Protein AF-G8ZYL0-F1 (afdb_monomer_lite)

pLDDT: mean 81.16, std 12.27, range [45.84, 94.75]

Secondary structure (DSSP, 8-state):
-EEEEEEEE--TTS-TTSPPEEEEEEE-HHHHHHTTS-S-HHHHHHHHHHHHHHHHHHHHTT-TTPEEEEEES--SS-HHHHHHHHHHHHHHHT--S-EEEEE--SS-HHHHHHH-HHHHHHHHHHHHHHHHHHHHTTTS-HHHHHHHHHHHHHHHTT--HHHHHHHHHH-SSHHHHHHHHHHTT-

Sequence (186 aa):
MQVVRETLLRNPKLVKNIRSIIILDVSSDEFLQHLQDAADVNEQLMSALKELLMTLKVKYAGSKDAVLNLNISQLKYPLYHWEEALYLATEEVDFPQEIYITMQGETNRNKYSEDNRMLLKFIKTLEIGKRQAMESILEEDYELLLKKTIMTIIHQYDITEDQLELLLAETHNLAQFLGHCEEHST

Organism: Torulaspora delbrueckii (NCBI:txid4950)

InterPro domains:
  IPR043637 Spo16 protein, N-terminal domain [PF19225] (20-129)
  IPR048323 Spo16 protein, C-terminal [PF21698] (139-181)

Foldseek 3Di:
DDFPDKDWQDAPLADPPQQIEIETEDECPVVVVVLVPDPCNLVSLLVVLLVVLLVVCVVCVVRLRYEYEHAYADDPDPQVSNQVSNVVSCVVNVRRHHYGYDYDDPDDPSCCCHPVPVNSVVSVVVVVVVVVVVVVVVVPPPVVVLVVVLVVLCVVLVPDPVRSVVLVVPDDDPVSSNVVSVVVSD

Structure (mmCIF, N/CA/C/O backbone):
data_AF-G8ZYL0-F1
#
_entry.id   AF-G8ZYL0-F1
#
loop_
_atom_site.group_PDB
_atom_site.id
_atom_site.type_symbol
_atom_site.label_atom_id
_atom_site.label_alt_id
_atom_site.label_comp_id
_atom_site.label_asym_id
_atom_site.label_entity_id
_atom_site.label_seq_id
_atom_site.pdbx_PDB_ins_code
_atom_site.Cartn_x
_atom_site.Cartn_y
_atom_site.Cartn_z
_atom_site.occupancy
_atom_site.B_iso_or_equiv
_atom_site.auth_seq_id
_atom_site.auth_comp_id
_atom_site.auth_asym_id
_atom_site.auth_atom_id
_atom_site.pdbx_PDB_model_num
ATOM 1 N N . MET A 1 1 ? -6.991 6.435 18.033 1.00 76.12 1 MET A N 1
ATOM 2 C CA . MET A 1 1 ? -6.845 5.096 17.405 1.00 76.12 1 MET A CA 1
ATOM 3 C C . MET A 1 1 ? -5.583 4.452 17.944 1.00 76.12 1 MET A C 1
ATOM 5 O O . MET A 1 1 ? -4.610 5.169 18.139 1.00 76.12 1 MET A O 1
ATOM 9 N N . GLN A 1 2 ? -5.571 3.138 18.175 1.00 81.81 2 GLN A N 1
ATOM 10 C CA . GLN A 1 2 ? -4.389 2.463 18.721 1.00 81.81 2 GLN A CA 1
ATOM 11 C C . GLN A 1 2 ? -4.132 1.123 18.026 1.00 81.81 2 GLN A C 1
ATOM 13 O O . GLN A 1 2 ? -5.058 0.338 17.812 1.00 81.81 2 GLN A O 1
ATOM 18 N N . VAL A 1 3 ? -2.862 0.859 17.696 1.00 80.56 3 VAL A N 1
ATOM 19 C CA . VAL A 1 3 ? -2.408 -0.468 17.253 1.00 80.56 3 VAL A CA 1
ATOM 20 C C . VAL A 1 3 ? -2.431 -1.407 18.451 1.00 80.56 3 VAL A C 1
ATOM 22 O O . VAL A 1 3 ? -1.742 -1.171 19.443 1.00 80.56 3 VAL A O 1
ATOM 25 N N . VAL A 1 4 ? -3.212 -2.476 18.352 1.00 86.19 4 VAL A N 1
ATOM 26 C CA . VAL A 1 4 ? -3.385 -3.464 19.427 1.00 86.19 4 VAL A CA 1
ATOM 27 C C . VAL A 1 4 ? -2.628 -4.758 19.160 1.00 86.19 4 VAL A C 1
ATOM 29 O O . VAL A 1 4 ? -2.310 -5.494 20.093 1.00 86.19 4 VAL A O 1
ATOM 32 N N . ARG A 1 5 ? -2.312 -5.047 17.895 1.00 86.56 5 ARG A N 1
ATOM 33 C CA . ARG A 1 5 ? -1.577 -6.250 17.508 1.00 86.56 5 ARG A CA 1
ATOM 34 C C . ARG A 1 5 ? -0.852 -6.050 16.185 1.00 86.56 5 ARG A C 1
ATOM 36 O O . ARG A 1 5 ? -1.307 -5.320 15.314 1.00 86.56 5 ARG A O 1
ATOM 43 N N . GLU A 1 6 ? 0.265 -6.752 16.035 1.00 85.56 6 GLU A N 1
ATOM 44 C CA . GLU A 1 6 ? 1.075 -6.744 14.820 1.00 85.56 6 GLU A CA 1
ATOM 45 C C . GLU A 1 6 ? 1.260 -8.168 14.311 1.00 85.56 6 GLU A C 1
ATOM 47 O O . GLU A 1 6 ? 1.548 -9.089 15.079 1.00 85.56 6 GLU A O 1
ATOM 52 N N . THR A 1 7 ? 1.087 -8.353 13.006 1.00 84.69 7 THR A N 1
ATOM 53 C CA . THR A 1 7 ? 1.273 -9.637 12.335 1.00 84.69 7 THR A CA 1
ATOM 54 C C . THR A 1 7 ? 2.044 -9.423 11.043 1.00 84.69 7 THR A C 1
ATOM 56 O O . THR A 1 7 ? 1.632 -8.664 10.173 1.00 84.69 7 THR A O 1
ATOM 59 N N . LEU A 1 8 ? 3.160 -10.127 10.882 1.00 81.56 8 LEU A N 1
ATOM 60 C CA . LEU A 1 8 ? 3.896 -10.134 9.623 1.00 81.56 8 LEU A CA 1
ATOM 61 C C . LEU A 1 8 ? 3.233 -11.123 8.661 1.00 81.56 8 LEU A C 1
ATOM 63 O O . LEU A 1 8 ? 3.177 -12.320 8.954 1.00 81.56 8 LEU A O 1
ATOM 67 N N . LEU A 1 9 ? 2.759 -10.632 7.515 1.00 76.00 9 LEU A N 1
ATOM 68 C CA . LEU A 1 9 ? 2.258 -11.491 6.451 1.00 76.00 9 LEU A CA 1
ATOM 69 C C . LEU A 1 9 ? 3.464 -12.136 5.766 1.00 76.00 9 LEU A C 1
ATOM 71 O O . LEU A 1 9 ? 4.196 -11.494 5.009 1.00 76.00 9 LEU A O 1
ATOM 75 N N . ARG A 1 10 ? 3.699 -13.410 6.070 1.00 66.44 10 ARG A N 1
ATOM 76 C CA . ARG A 1 10 ? 4.727 -14.210 5.407 1.00 66.44 10 ARG A CA 1
ATOM 77 C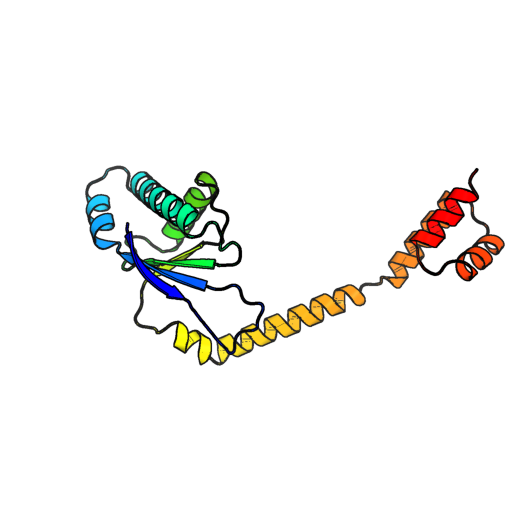 C . ARG A 1 10 ? 4.041 -15.132 4.431 1.00 66.44 10 ARG A C 1
ATOM 79 O O . ARG A 1 10 ? 3.076 -15.794 4.785 1.00 66.44 10 ARG A O 1
ATOM 86 N N . ASN A 1 11 ? 4.586 -15.212 3.231 1.00 65.38 11 ASN A N 1
ATOM 87 C CA . ASN A 1 11 ? 4.214 -16.265 2.318 1.00 65.38 11 ASN A CA 1
ATOM 88 C C . ASN A 1 11 ? 5.484 -16.867 1.723 1.00 65.38 11 ASN A C 1
ATOM 90 O O . ASN A 1 11 ? 6.132 -16.228 0.894 1.00 65.38 11 ASN A O 1
ATOM 94 N N . PRO A 1 12 ? 5.860 -18.084 2.136 1.00 60.53 12 PRO A N 1
ATOM 95 C CA . PRO A 1 12 ? 7.091 -18.719 1.682 1.00 60.53 12 PRO A CA 1
ATOM 96 C C . PRO A 1 12 ? 7.052 -19.094 0.192 1.00 60.53 12 PRO A C 1
ATOM 98 O O . PRO A 1 12 ? 8.096 -19.381 -0.387 1.00 60.53 12 PRO A O 1
ATOM 101 N N . LYS A 1 13 ? 5.861 -19.112 -0.427 1.00 59.84 13 LYS A N 1
ATOM 102 C CA . LYS A 1 13 ? 5.664 -19.377 -1.860 1.00 59.84 13 LYS A CA 1
ATOM 103 C C . LYS A 1 13 ? 5.703 -18.100 -2.703 1.00 59.84 13 LYS A C 1
ATOM 105 O O . LYS A 1 13 ? 5.784 -18.197 -3.926 1.00 59.84 13 LYS A O 1
ATOM 110 N N . LEU A 1 14 ? 5.621 -16.928 -2.071 1.00 58.25 14 LEU A N 1
ATOM 111 C CA . LEU A 1 14 ? 5.827 -15.640 -2.723 1.00 58.25 14 LEU A CA 1
ATOM 112 C C . LEU A 1 14 ? 7.325 -15.352 -2.813 1.00 58.25 14 LEU A C 1
ATOM 114 O O . LEU A 1 14 ? 8.099 -15.667 -1.912 1.00 58.25 14 LEU A O 1
ATOM 118 N N . VAL A 1 15 ? 7.740 -14.817 -3.959 1.00 52.31 15 VAL A N 1
ATOM 119 C CA . VAL A 1 15 ? 9.146 -14.630 -4.332 1.00 52.31 15 VAL A CA 1
ATOM 120 C C . VAL A 1 15 ? 9.897 -13.773 -3.315 1.00 52.31 15 VAL A C 1
ATOM 122 O O . VAL A 1 15 ? 9.332 -12.852 -2.732 1.00 52.31 15 VAL A O 1
ATOM 125 N N . LYS A 1 16 ? 11.212 -14.014 -3.198 1.00 55.81 16 LYS A N 1
ATOM 126 C CA . LYS A 1 16 ? 12.192 -13.236 -2.409 1.00 55.81 16 LYS A CA 1
ATOM 127 C C . LYS A 1 16 ? 12.151 -11.704 -2.612 1.00 55.81 16 LYS A C 1
ATOM 129 O O . LYS A 1 16 ? 12.796 -10.998 -1.850 1.00 55.81 16 LYS A O 1
ATOM 134 N N . ASN A 1 17 ? 11.410 -11.206 -3.606 1.00 52.38 17 ASN A N 1
ATOM 135 C CA . ASN A 1 17 ? 11.325 -9.797 -3.999 1.00 52.38 17 ASN A CA 1
ATOM 136 C C . ASN A 1 17 ? 9.978 -9.135 -3.662 1.00 52.38 17 ASN A C 1
ATOM 138 O O . ASN A 1 17 ? 9.756 -7.991 -4.054 1.00 52.38 17 ASN A O 1
ATOM 142 N N . ILE A 1 18 ? 9.052 -9.828 -2.992 1.00 62.59 18 ILE A N 1
ATOM 143 C CA . ILE A 1 18 ? 7.830 -9.186 -2.495 1.00 62.59 18 ILE A CA 1
ATOM 144 C C . ILE A 1 18 ? 8.162 -8.531 -1.154 1.00 62.59 18 ILE A C 1
ATOM 146 O O . ILE A 1 18 ? 8.597 -9.203 -0.219 1.00 62.59 18 ILE A O 1
ATOM 150 N N . ARG A 1 19 ? 7.986 -7.204 -1.101 1.00 71.19 19 ARG A N 1
ATOM 151 C CA . ARG A 1 19 ? 8.132 -6.385 0.109 1.00 71.19 19 ARG A CA 1
ATOM 152 C C . ARG A 1 19 ? 7.373 -7.017 1.277 1.00 71.19 19 ARG A C 1
ATOM 154 O O . ARG A 1 19 ? 6.283 -7.562 1.097 1.00 71.19 19 ARG A O 1
ATOM 161 N N . SER A 1 20 ? 7.947 -6.957 2.476 1.00 83.12 20 SER A N 1
ATOM 162 C CA . SER A 1 20 ? 7.296 -7.476 3.678 1.00 83.12 20 SER A CA 1
ATOM 163 C C . SER A 1 20 ? 6.038 -6.665 3.981 1.00 83.12 20 SER A C 1
ATOM 165 O O . SER A 1 20 ? 6.098 -5.444 4.083 1.00 83.12 20 SER A O 1
ATOM 167 N N . ILE A 1 21 ? 4.896 -7.334 4.154 1.00 87.44 21 ILE A N 1
ATOM 168 C CA . ILE A 1 21 ? 3.651 -6.667 4.553 1.00 87.44 21 ILE A CA 1
ATOM 169 C C . ILE A 1 21 ? 3.465 -6.845 6.059 1.00 87.44 21 ILE A C 1
ATOM 171 O O . ILE A 1 21 ? 3.334 -7.971 6.548 1.00 87.44 21 ILE A O 1
ATOM 175 N N . ILE A 1 22 ? 3.437 -5.738 6.795 1.00 89.62 22 ILE A N 1
ATOM 176 C CA . ILE A 1 22 ? 3.169 -5.719 8.234 1.00 89.62 22 ILE A CA 1
ATOM 177 C C . ILE A 1 22 ? 1.710 -5.320 8.431 1.00 89.62 22 ILE A C 1
ATOM 179 O O . ILE A 1 22 ? 1.304 -4.211 8.097 1.00 89.62 22 ILE A O 1
ATOM 183 N N . ILE A 1 23 ? 0.916 -6.240 8.968 1.00 90.06 23 ILE A N 1
ATOM 184 C CA . ILE A 1 23 ? -0.487 -6.012 9.303 1.00 90.06 23 ILE A CA 1
ATOM 185 C C . ILE A 1 23 ? -0.555 -5.491 10.735 1.00 90.06 23 ILE A C 1
ATOM 187 O O . ILE A 1 23 ? -0.084 -6.150 11.663 1.00 90.06 23 ILE A O 1
ATOM 191 N N . LEU A 1 24 ? -1.144 -4.314 10.893 1.00 91.75 24 LEU A N 1
ATOM 192 C CA . LEU A 1 24 ? -1.333 -3.619 12.155 1.00 91.75 24 LEU A CA 1
ATOM 193 C C . LEU A 1 24 ? -2.822 -3.653 12.474 1.00 91.75 24 LEU A C 1
ATOM 195 O O . LEU A 1 24 ? -3.607 -2.958 11.834 1.00 91.75 24 LEU A O 1
ATOM 199 N N . ASP A 1 25 ? -3.224 -4.476 13.434 1.00 91.06 25 ASP A N 1
ATOM 200 C CA . ASP A 1 25 ? -4.607 -4.491 13.893 1.00 91.06 25 ASP A CA 1
ATOM 201 C C . ASP A 1 25 ? -4.845 -3.227 14.716 1.00 91.06 25 ASP A C 1
ATOM 203 O O . ASP A 1 25 ? -4.197 -3.005 15.744 1.00 91.06 25 ASP A O 1
ATOM 207 N N . VAL A 1 26 ? -5.761 -2.387 14.241 1.00 88.06 26 VAL A N 1
ATOM 208 C CA . VAL A 1 26 ? -6.097 -1.108 14.862 1.00 88.06 26 VAL A CA 1
ATOM 209 C C . VAL A 1 26 ? -7.497 -1.194 15.443 1.00 88.06 26 VAL A C 1
ATOM 211 O O . VAL A 1 26 ? -8.458 -1.463 14.720 1.00 88.06 26 VAL A O 1
ATOM 214 N N . SER A 1 27 ? -7.615 -0.941 16.747 1.00 87.50 27 SER A N 1
ATOM 215 C CA . SER A 1 27 ? -8.925 -0.771 17.374 1.00 87.50 27 SER A CA 1
ATOM 216 C C . SER A 1 27 ? -9.485 0.605 17.021 1.00 87.50 27 SER A C 1
ATOM 218 O O . SER A 1 27 ? -8.820 1.631 17.229 1.00 87.50 27 SER A O 1
ATOM 220 N N . SER A 1 28 ? -10.699 0.625 16.471 1.00 83.50 28 SER A N 1
ATOM 221 C CA . SER A 1 28 ? -11.430 1.853 16.158 1.00 83.50 28 SER A CA 1
ATOM 222 C C . SER A 1 28 ? -12.490 2.215 17.196 1.00 83.50 28 SER A C 1
ATOM 224 O O . SER A 1 28 ? -13.030 3.308 17.115 1.00 83.50 28 SER A O 1
ATOM 226 N N . ASP A 1 29 ? -12.785 1.355 18.170 1.00 81.12 29 ASP A N 1
ATOM 227 C CA . ASP A 1 29 ? -13.997 1.465 18.996 1.00 81.12 29 ASP A CA 1
ATOM 228 C C . ASP A 1 29 ? -14.056 2.772 19.802 1.00 81.12 29 ASP A C 1
ATOM 230 O O . ASP A 1 29 ? -15.033 3.513 19.710 1.00 81.12 29 ASP A O 1
ATOM 234 N N . GLU A 1 30 ? -12.978 3.112 20.513 1.00 72.44 30 GLU A N 1
ATOM 235 C CA . GLU A 1 30 ? -12.875 4.370 21.271 1.00 72.44 30 GLU A CA 1
ATOM 236 C C . GLU A 1 30 ? -12.883 5.594 20.343 1.00 72.44 30 GLU A C 1
ATOM 238 O O . GLU A 1 30 ? -13.517 6.608 20.618 1.00 72.44 30 GLU A O 1
ATOM 243 N N . PHE A 1 31 ? -12.224 5.491 19.189 1.00 76.56 31 PHE A N 1
ATOM 244 C CA . PHE A 1 31 ? -12.144 6.587 18.226 1.00 76.56 31 PHE A CA 1
ATOM 245 C C . PHE A 1 31 ? -13.496 6.871 17.545 1.00 76.56 31 PHE A C 1
ATOM 247 O O . PHE A 1 31 ? -13.895 8.024 17.396 1.00 76.56 31 PHE A O 1
ATOM 254 N N . LEU A 1 32 ? -14.233 5.826 17.161 1.00 77.75 32 LEU A N 1
ATOM 255 C CA . LEU A 1 32 ? -15.530 5.958 16.500 1.00 77.75 32 LEU A CA 1
ATOM 256 C C . LEU A 1 32 ? -16.607 6.531 17.424 1.00 77.75 32 LEU A C 1
ATOM 258 O O . LEU A 1 32 ? -17.515 7.197 16.916 1.00 77.75 32 LEU A O 1
ATOM 262 N N . GLN A 1 33 ? -16.507 6.292 18.737 1.00 71.94 33 GLN A N 1
ATOM 263 C CA . GLN A 1 33 ? -17.378 6.919 19.735 1.00 71.94 33 GLN A CA 1
ATOM 264 C C . GLN A 1 33 ? -17.209 8.443 19.719 1.00 71.94 33 GLN A C 1
ATOM 266 O O . GLN A 1 33 ? -18.196 9.161 19.597 1.00 71.94 33 GLN A O 1
ATOM 271 N N . HIS A 1 34 ? -15.970 8.940 19.711 1.00 68.62 34 HIS A N 1
ATOM 272 C CA . HIS A 1 34 ? -15.697 10.381 19.678 1.00 68.62 34 HIS A CA 1
ATOM 273 C C . HIS A 1 34 ? -16.127 11.069 18.371 1.00 68.62 34 HIS A C 1
ATOM 275 O O . HIS A 1 34 ? -16.528 12.230 18.394 1.00 68.62 34 HIS A O 1
ATOM 281 N N . LEU A 1 35 ? -16.144 10.342 17.247 1.00 71.25 35 LEU A N 1
ATOM 282 C CA . LEU A 1 35 ? -16.617 10.859 15.957 1.00 71.25 35 LEU A CA 1
ATOM 283 C C . LEU A 1 35 ? -18.143 11.055 15.863 1.00 71.25 35 LEU A C 1
ATOM 285 O O . LEU A 1 35 ? -18.628 11.487 14.816 1.00 71.25 35 LEU A O 1
ATOM 289 N N . GLN A 1 36 ? -18.946 10.619 16.839 1.00 62.66 36 GLN A N 1
ATOM 290 C CA . GLN A 1 36 ? -20.409 10.802 16.801 1.00 62.66 36 GLN A CA 1
ATOM 291 C C . GLN A 1 36 ? -20.856 12.177 17.314 1.00 62.66 36 GLN A C 1
ATOM 293 O O . GLN A 1 36 ? -21.902 12.658 16.883 1.00 62.66 36 GLN A O 1
ATOM 298 N N . ASP A 1 37 ? -20.044 12.827 18.146 1.00 62.66 37 ASP A N 1
ATOM 299 C CA . ASP A 1 37 ? -20.441 14.029 18.889 1.00 62.66 37 ASP A CA 1
ATOM 300 C C . ASP A 1 37 ? -19.929 15.343 18.269 1.00 62.66 37 ASP A C 1
ATOM 302 O O . ASP A 1 37 ? -20.152 16.425 18.814 1.00 62.66 37 ASP A O 1
ATOM 306 N N . ALA A 1 38 ? -19.233 15.275 17.131 1.00 57.25 38 ALA A N 1
ATOM 307 C CA . ALA A 1 38 ? -18.477 16.397 16.585 1.00 57.25 38 ALA A CA 1
ATOM 308 C C . ALA A 1 38 ? -19.043 16.954 15.273 1.00 57.25 38 ALA A C 1
ATOM 310 O O . ALA A 1 38 ? -19.413 16.211 14.365 1.00 57.25 38 ALA A O 1
ATOM 311 N N . ALA A 1 39 ? -19.036 18.285 15.161 1.00 62.25 39 ALA A N 1
ATOM 312 C CA . ALA A 1 39 ? -19.446 19.013 13.960 1.00 62.25 39 ALA A CA 1
ATOM 313 C C . ALA A 1 39 ? -18.458 18.867 12.784 1.00 62.25 39 ALA A C 1
ATOM 315 O O . ALA A 1 39 ? -18.854 19.111 11.647 1.00 62.25 39 ALA A O 1
ATOM 316 N N . ASP A 1 40 ? -17.214 18.437 13.040 1.00 74.81 40 ASP A N 1
ATOM 317 C CA . ASP A 1 40 ? -16.188 18.242 12.010 1.00 74.81 40 ASP A CA 1
ATOM 318 C C . ASP A 1 40 ? -15.506 16.869 12.120 1.00 74.81 40 ASP A C 1
ATOM 320 O O . ASP A 1 40 ? -14.431 16.674 12.689 1.00 74.81 40 ASP A O 1
ATOM 324 N N . VAL A 1 41 ? -16.205 15.868 11.594 1.00 75.88 41 VAL A N 1
ATOM 325 C CA . VAL A 1 41 ? -15.768 14.467 11.548 1.00 75.88 41 VAL A CA 1
ATOM 326 C C . VAL A 1 41 ? -14.475 14.302 10.741 1.00 75.88 41 VAL A C 1
ATOM 328 O O . VAL A 1 41 ? -13.646 13.451 11.074 1.00 75.88 41 VAL A O 1
ATOM 331 N N . ASN A 1 42 ? -14.301 15.095 9.681 1.00 77.75 42 ASN A N 1
ATOM 332 C CA . ASN A 1 42 ? -13.165 14.968 8.776 1.00 77.75 42 ASN A CA 1
ATOM 333 C C . ASN A 1 42 ? -11.881 15.447 9.449 1.00 77.75 42 ASN A C 1
ATOM 335 O O . ASN A 1 42 ? -10.870 14.749 9.378 1.00 77.75 42 ASN A O 1
ATOM 339 N N . GLU A 1 43 ? -11.928 16.576 10.160 1.00 82.50 43 GLU A N 1
ATOM 340 C CA . GLU A 1 43 ? -10.781 17.061 10.934 1.00 82.50 43 GLU A CA 1
ATOM 341 C C . GLU A 1 43 ? -10.356 16.068 12.022 1.00 82.50 43 GLU A C 1
ATOM 343 O O . GLU A 1 43 ? -9.164 15.804 12.190 1.00 82.50 43 GLU A O 1
ATOM 348 N N . GLN A 1 44 ? -11.311 15.452 12.724 1.00 83.88 44 GLN A N 1
ATOM 349 C CA . GLN A 1 44 ? -11.001 14.469 13.767 1.00 83.88 44 GLN A CA 1
ATOM 350 C C . GLN A 1 44 ? -10.392 13.182 13.210 1.00 83.88 44 GLN A C 1
ATOM 352 O O . GLN A 1 44 ? -9.433 12.654 13.778 1.00 83.88 44 GLN A O 1
ATOM 357 N N . LEU A 1 45 ? -10.915 12.684 12.086 1.00 86.19 45 LEU A N 1
ATOM 358 C CA . LEU A 1 45 ? -10.328 11.550 11.376 1.00 86.19 45 LEU A CA 1
ATOM 359 C C . LEU A 1 45 ? -8.914 11.855 10.901 1.00 86.19 45 LEU A C 1
ATOM 361 O O . LEU A 1 45 ? -8.000 11.067 11.143 1.00 86.19 45 LEU A O 1
ATOM 365 N N . MET A 1 46 ? -8.730 13.020 10.292 1.00 89.56 46 MET A N 1
ATOM 366 C CA . MET A 1 46 ? -7.432 13.473 9.822 1.00 89.56 46 MET A CA 1
ATOM 367 C C . MET A 1 46 ? -6.422 13.578 10.970 1.00 89.56 46 MET A C 1
ATOM 369 O O . MET A 1 46 ? -5.308 13.069 10.872 1.00 89.56 46 MET A O 1
ATOM 373 N N . SER A 1 47 ? -6.819 14.188 12.089 1.00 88.88 47 SER A N 1
ATOM 374 C CA . SER A 1 47 ? -5.979 14.330 13.279 1.00 88.88 47 SER A CA 1
ATOM 375 C C . SER A 1 47 ? -5.583 12.972 13.865 1.00 88.88 47 SER A C 1
ATOM 377 O O . SER A 1 47 ? -4.394 12.722 14.073 1.00 88.88 47 SER A O 1
ATOM 379 N N . ALA A 1 48 ? -6.537 12.053 14.036 1.00 88.50 48 ALA A N 1
ATOM 380 C CA . ALA A 1 48 ? -6.258 10.724 14.576 1.00 88.50 48 ALA A CA 1
ATOM 381 C C . ALA A 1 48 ? -5.347 9.886 13.664 1.00 88.50 48 ALA A C 1
ATOM 383 O O . ALA A 1 48 ? -4.481 9.156 14.155 1.00 88.50 48 ALA A O 1
ATOM 384 N N . LEU A 1 49 ? -5.516 9.994 12.342 1.00 92.50 49 LEU A N 1
ATOM 385 C CA . LEU A 1 49 ? -4.631 9.345 11.377 1.00 92.50 49 LEU A CA 1
ATOM 386 C C . LEU A 1 49 ? -3.220 9.933 11.438 1.00 92.50 49 LEU A C 1
ATOM 388 O O . LEU A 1 49 ? -2.260 9.170 11.476 1.00 92.50 49 LEU A O 1
ATOM 392 N N . LYS A 1 50 ? -3.070 11.260 11.524 1.00 93.31 50 LYS A N 1
ATOM 393 C CA . LYS A 1 50 ? -1.755 11.910 11.661 1.00 93.31 50 LYS A CA 1
ATOM 394 C C . LYS A 1 50 ? -1.024 11.471 12.927 1.00 93.31 50 LYS A C 1
ATOM 396 O O . LYS A 1 50 ? 0.153 11.127 12.856 1.00 93.31 50 LYS A O 1
ATOM 401 N N . GLU A 1 51 ? -1.705 11.424 14.070 1.00 91.88 51 GLU A N 1
ATOM 402 C CA . GLU A 1 51 ? -1.117 10.945 15.330 1.00 91.88 51 GLU A CA 1
ATOM 403 C C . GLU A 1 51 ? -0.655 9.486 15.231 1.00 91.88 51 GLU A C 1
ATOM 405 O O . GLU A 1 51 ? 0.455 9.132 15.657 1.00 91.88 51 GLU A O 1
ATOM 410 N N . LEU A 1 52 ? -1.481 8.637 14.614 1.00 92.38 52 LEU A N 1
ATOM 411 C CA . LEU A 1 52 ? -1.132 7.247 14.354 1.00 92.38 52 LEU A CA 1
ATOM 412 C C . LEU A 1 52 ? 0.090 7.150 13.432 1.00 92.38 52 LEU A C 1
ATOM 414 O O . LEU A 1 52 ? 1.049 6.455 13.761 1.00 92.38 52 LEU A O 1
ATOM 418 N N . LEU A 1 53 ? 0.095 7.877 12.314 1.00 94.50 53 LEU A N 1
ATOM 419 C CA . LEU A 1 53 ? 1.192 7.897 11.347 1.00 94.50 53 LEU A CA 1
ATOM 420 C C . LEU A 1 53 ? 2.491 8.404 11.967 1.00 94.50 53 LEU A C 1
ATOM 422 O O . LEU A 1 53 ? 3.531 7.793 11.758 1.00 94.50 53 LEU A O 1
ATOM 426 N N . MET A 1 54 ? 2.459 9.458 12.782 1.00 93.62 54 MET A N 1
ATOM 427 C CA . MET A 1 54 ? 3.644 9.944 13.495 1.00 93.62 54 MET A CA 1
ATOM 428 C C . MET A 1 54 ? 4.225 8.863 14.413 1.00 93.62 54 MET A C 1
ATOM 430 O O . MET A 1 54 ? 5.436 8.633 14.426 1.00 93.62 54 MET A O 1
ATOM 434 N N . THR A 1 55 ? 3.358 8.131 15.117 1.00 92.25 55 THR A N 1
ATOM 435 C CA . THR A 1 55 ? 3.766 7.004 15.967 1.00 92.25 55 THR A CA 1
ATOM 436 C C . THR A 1 55 ? 4.401 5.880 15.141 1.00 92.25 55 THR A C 1
ATOM 438 O O . THR A 1 55 ? 5.463 5.356 15.490 1.00 92.25 55 THR A O 1
ATOM 441 N N . LEU A 1 56 ? 3.783 5.524 14.012 1.00 92.62 56 LEU A N 1
ATOM 442 C CA . LEU A 1 56 ? 4.284 4.490 13.106 1.00 92.62 56 LEU A CA 1
ATOM 443 C C . LEU A 1 56 ? 5.583 4.901 12.409 1.00 92.62 56 LEU A C 1
ATOM 445 O O . LEU A 1 56 ? 6.463 4.061 12.238 1.00 92.62 56 LEU A O 1
ATOM 449 N N . LYS A 1 57 ? 5.742 6.182 12.067 1.00 91.88 57 LYS A N 1
ATOM 450 C CA . LYS A 1 57 ? 6.927 6.728 11.394 1.00 91.88 57 LYS A CA 1
ATOM 451 C C . LYS A 1 57 ? 8.151 6.536 12.273 1.00 91.88 57 LYS A C 1
ATOM 453 O O . LYS A 1 57 ? 9.172 6.046 11.801 1.00 91.88 57 LYS A O 1
ATOM 458 N N . VAL A 1 58 ? 8.024 6.835 13.567 1.00 90.94 58 VAL A N 1
ATOM 459 C CA . VAL A 1 58 ? 9.082 6.591 14.556 1.00 90.94 58 VAL A CA 1
ATOM 460 C C . VAL A 1 58 ? 9.346 5.094 14.713 1.00 90.94 58 VAL A C 1
ATOM 462 O O . VAL A 1 58 ? 10.497 4.662 14.656 1.00 90.94 58 VAL A O 1
ATOM 465 N N . LYS A 1 59 ? 8.290 4.286 14.867 1.00 90.69 59 LYS A N 1
ATOM 466 C CA . LYS A 1 59 ? 8.418 2.843 15.115 1.00 90.69 59 LYS A CA 1
ATOM 467 C C . LYS A 1 59 ? 9.052 2.078 13.948 1.00 90.69 59 LYS A C 1
ATOM 469 O O . LYS A 1 59 ? 9.823 1.148 14.176 1.00 90.69 59 LYS A O 1
ATOM 474 N N . TYR A 1 60 ? 8.751 2.471 12.713 1.00 87.81 60 TYR A N 1
ATOM 475 C CA . TYR A 1 60 ? 9.164 1.770 11.496 1.00 87.81 60 TYR A CA 1
ATOM 476 C C . TYR A 1 60 ? 10.192 2.531 10.656 1.00 87.81 60 TYR A C 1
ATOM 478 O O . TYR A 1 60 ? 10.459 2.118 9.530 1.00 87.81 60 TYR A O 1
ATOM 486 N N . ALA A 1 61 ? 10.834 3.579 11.184 1.00 82.31 61 ALA A N 1
ATOM 487 C CA . ALA A 1 61 ? 11.820 4.397 10.463 1.00 82.31 61 ALA A CA 1
ATOM 488 C C . ALA A 1 61 ? 12.918 3.585 9.735 1.00 82.31 61 ALA A C 1
ATOM 490 O O . ALA A 1 61 ? 13.390 3.983 8.670 1.00 82.31 61 ALA A O 1
ATOM 491 N N . GLY A 1 62 ? 13.317 2.432 10.289 1.00 77.50 62 GLY A N 1
ATOM 492 C CA . GLY A 1 62 ? 14.317 1.531 9.697 1.00 77.50 62 GLY A CA 1
ATOM 493 C C . GLY A 1 62 ? 13.775 0.504 8.691 1.00 77.50 62 GLY A C 1
ATOM 494 O O . GLY A 1 62 ? 14.559 -0.215 8.083 1.00 77.50 62 GLY A O 1
ATOM 495 N N . SER A 1 63 ? 12.457 0.410 8.507 1.00 81.44 63 SER A N 1
ATOM 496 C CA . SER A 1 63 ? 11.783 -0.605 7.679 1.00 81.44 63 SER A CA 1
ATOM 497 C C . SER A 1 63 ? 11.276 -0.015 6.360 1.00 81.44 63 SER A C 1
ATOM 499 O O . SER A 1 63 ? 10.090 -0.102 6.058 1.00 81.44 63 SER A O 1
ATOM 501 N N . LYS A 1 64 ? 12.161 0.617 5.580 1.00 74.38 64 LYS A N 1
ATOM 502 C CA . LYS A 1 64 ? 11.791 1.324 4.334 1.00 74.3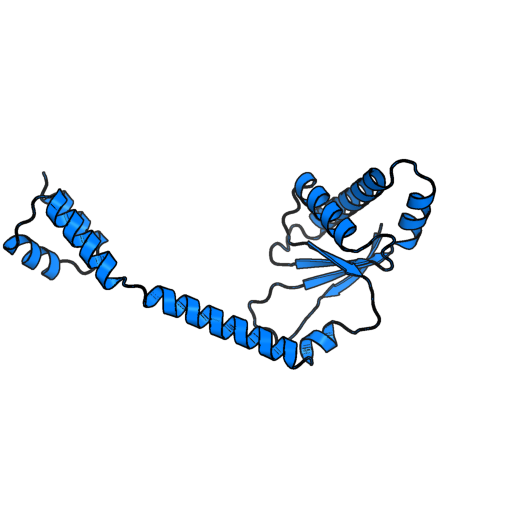8 64 LYS A CA 1
ATOM 503 C C . LYS A 1 64 ? 11.183 0.419 3.259 1.00 74.38 64 LYS A C 1
ATOM 505 O O . LYS A 1 64 ? 10.380 0.879 2.460 1.00 74.38 64 LYS A O 1
ATOM 510 N N . ASP A 1 65 ? 11.537 -0.862 3.270 1.00 81.25 65 ASP A N 1
ATOM 511 C CA . ASP A 1 65 ? 11.042 -1.841 2.298 1.00 81.25 65 ASP A CA 1
ATOM 512 C C . ASP A 1 65 ? 9.753 -2.546 2.741 1.00 81.25 65 ASP A C 1
ATOM 514 O O . ASP A 1 65 ? 9.270 -3.431 2.036 1.00 81.25 65 ASP A O 1
ATOM 518 N N . ALA A 1 66 ? 9.202 -2.199 3.909 1.00 85.00 66 ALA A N 1
ATOM 519 C CA . ALA A 1 66 ? 7.964 -2.786 4.399 1.00 85.00 66 ALA A CA 1
ATOM 520 C C . ALA A 1 66 ? 6.749 -1.966 3.952 1.00 85.00 66 ALA A C 1
ATOM 522 O O . ALA A 1 66 ? 6.764 -0.738 4.002 1.00 85.00 66 ALA A O 1
ATOM 523 N N . VAL A 1 67 ? 5.677 -2.661 3.578 1.00 90.25 67 VAL A N 1
ATOM 524 C CA . VAL A 1 67 ? 4.358 -2.064 3.346 1.00 90.25 67 VAL A CA 1
ATOM 525 C C . VAL A 1 67 ? 3.524 -2.251 4.608 1.00 90.25 67 VAL A C 1
ATOM 527 O O . VAL A 1 67 ? 3.443 -3.360 5.147 1.00 90.25 67 VAL A O 1
ATOM 530 N N . LEU A 1 68 ? 2.898 -1.181 5.088 1.00 92.81 68 LEU A N 1
ATOM 531 C CA . LEU A 1 68 ? 2.053 -1.221 6.276 1.00 92.81 68 LEU A CA 1
ATOM 532 C C . LEU A 1 68 ? 0.581 -1.370 5.882 1.00 92.81 68 LEU A C 1
ATOM 534 O O . LEU A 1 68 ? 0.069 -0.657 5.027 1.00 92.81 68 LEU A O 1
ATOM 538 N N . ASN A 1 69 ? -0.117 -2.291 6.532 1.00 94.00 69 ASN A N 1
ATOM 539 C CA . ASN A 1 69 ? -1.554 -2.475 6.373 1.00 94.00 69 ASN A CA 1
ATOM 540 C C . ASN A 1 69 ? -2.250 -2.152 7.693 1.00 94.00 69 ASN A C 1
ATOM 542 O O . ASN A 1 69 ? -2.131 -2.916 8.653 1.00 94.00 69 ASN A O 1
ATOM 546 N N . LEU A 1 70 ? -2.989 -1.046 7.728 1.00 94.75 70 LEU A N 1
ATOM 547 C CA . LEU A 1 70 ? -3.854 -0.682 8.842 1.00 94.75 70 LEU A CA 1
ATOM 548 C C . LEU A 1 70 ? -5.140 -1.509 8.770 1.00 94.75 70 LEU A C 1
ATOM 550 O O . LEU A 1 70 ? -6.052 -1.220 7.999 1.00 94.75 70 LEU A O 1
ATOM 554 N N . ASN A 1 71 ? -5.210 -2.558 9.579 1.00 93.81 71 ASN A N 1
ATOM 555 C CA . ASN A 1 71 ? -6.333 -3.481 9.637 1.00 93.81 71 ASN A CA 1
ATOM 556 C C . ASN A 1 71 ? -7.317 -3.029 10.724 1.00 93.81 71 ASN A C 1
ATOM 558 O O . ASN A 1 71 ? -7.207 -3.416 11.890 1.00 93.81 71 ASN A O 1
ATOM 562 N N . ILE A 1 72 ? -8.252 -2.162 10.343 1.00 92.94 72 ILE A N 1
ATOM 563 C CA . ILE A 1 72 ? -9.175 -1.469 11.248 1.00 92.94 72 ILE A CA 1
ATOM 564 C C . ILE A 1 72 ? -10.346 -2.388 11.620 1.00 92.94 72 ILE A C 1
ATOM 566 O O . ILE A 1 72 ? -10.938 -3.015 10.738 1.00 92.94 72 ILE A O 1
ATOM 570 N N . SER A 1 73 ? -10.689 -2.471 12.911 1.00 91.12 73 SER A N 1
ATOM 571 C CA . SER A 1 73 ? -11.779 -3.332 13.404 1.00 91.12 73 SER A CA 1
ATOM 572 C C . SER A 1 73 ? -13.129 -3.007 12.770 1.00 91.12 73 SER A C 1
ATOM 574 O O . SER A 1 73 ? -13.834 -3.916 12.334 1.00 91.12 73 SER A O 1
ATOM 576 N N . GLN A 1 74 ? -13.464 -1.722 12.653 1.00 90.19 74 GLN A N 1
ATOM 577 C CA . GLN A 1 74 ? -14.702 -1.275 12.031 1.00 90.19 74 GLN A CA 1
ATOM 578 C C . GLN A 1 74 ? -14.501 0.021 11.240 1.00 90.19 74 GLN A C 1
ATOM 580 O O . GLN A 1 74 ? -13.927 0.994 11.723 1.00 90.19 74 GLN A O 1
ATOM 585 N N . LEU A 1 75 ? -15.034 0.063 10.018 1.00 88.38 75 LEU A N 1
ATOM 586 C CA . LEU A 1 75 ? -15.083 1.283 9.217 1.00 88.38 75 LEU A CA 1
ATOM 587 C C . LEU A 1 75 ? -16.472 1.919 9.348 1.00 88.38 75 LEU A C 1
ATOM 589 O O . LEU A 1 75 ? -17.472 1.326 8.953 1.00 88.38 75 LEU A O 1
ATOM 593 N N . LYS A 1 76 ? -16.542 3.137 9.899 1.00 85.69 76 LYS A N 1
ATOM 594 C CA . LYS A 1 76 ? -17.797 3.916 9.999 1.00 85.69 76 LYS A CA 1
ATOM 595 C C . LYS A 1 76 ? -18.245 4.501 8.655 1.00 85.69 76 LYS A C 1
ATOM 597 O O . LYS A 1 76 ? -19.432 4.726 8.441 1.00 85.69 76 LYS A O 1
ATOM 602 N N . TYR A 1 77 ? -17.289 4.723 7.760 1.00 85.31 77 TYR A N 1
ATOM 603 C CA . TYR A 1 77 ? -17.479 5.283 6.424 1.00 85.31 77 TYR A CA 1
ATOM 604 C C . TYR A 1 77 ? -16.994 4.284 5.374 1.00 85.31 77 TYR A C 1
ATOM 606 O O . TYR A 1 77 ? -16.174 3.419 5.697 1.00 85.31 77 TYR A O 1
ATOM 614 N N . PRO A 1 78 ? -17.456 4.400 4.119 1.00 88.38 78 PRO A N 1
ATOM 615 C CA . PRO A 1 78 ? -16.892 3.643 3.010 1.00 88.38 78 PRO A CA 1
ATOM 616 C C . PRO A 1 78 ? -15.361 3.729 2.954 1.00 88.38 78 PRO A C 1
ATOM 618 O O . PRO A 1 78 ? -14.785 4.788 3.203 1.00 88.38 78 PRO A O 1
ATOM 621 N N . LEU A 1 79 ? -14.708 2.626 2.576 1.00 89.88 79 LEU A N 1
ATOM 622 C CA . LEU A 1 79 ? -13.244 2.513 2.557 1.00 89.88 79 LEU A CA 1
ATOM 623 C C . LEU A 1 79 ? -12.562 3.626 1.747 1.00 89.88 79 LEU A C 1
ATOM 625 O O . LEU A 1 79 ? -11.519 4.115 2.158 1.00 89.88 79 LEU A O 1
ATOM 629 N N . TYR A 1 80 ? -13.158 4.069 0.638 1.00 88.56 80 TYR A N 1
ATOM 630 C CA . TYR A 1 80 ? -12.551 5.105 -0.203 1.00 88.56 80 TYR A CA 1
ATOM 631 C C . TYR A 1 80 ? -12.335 6.435 0.540 1.00 88.56 80 TYR A C 1
ATOM 633 O O . TYR A 1 80 ? -11.333 7.094 0.299 1.00 88.56 80 TYR A O 1
ATOM 641 N N . HIS A 1 81 ? -13.214 6.804 1.480 1.00 87.88 81 HIS A N 1
ATOM 642 C CA . HIS A 1 81 ? -13.030 8.007 2.300 1.00 87.88 81 HIS A CA 1
ATOM 643 C C . HIS A 1 81 ? -11.880 7.852 3.297 1.00 87.88 81 HIS A C 1
ATOM 645 O O . HIS A 1 81 ? -11.177 8.812 3.592 1.00 87.88 81 HIS A O 1
ATOM 651 N N . TRP A 1 82 ? -11.678 6.639 3.813 1.00 90.75 82 TRP A N 1
ATOM 652 C CA . TRP A 1 82 ? -10.548 6.338 4.686 1.00 90.75 82 TRP A CA 1
ATOM 653 C C . TRP A 1 82 ? -9.225 6.385 3.931 1.00 90.75 82 TRP A C 1
ATOM 655 O O . TRP A 1 82 ? -8.262 6.930 4.454 1.00 90.75 82 TRP A O 1
ATOM 665 N N . GLU A 1 83 ? -9.186 5.849 2.712 1.00 91.62 83 GLU A N 1
ATOM 666 C CA . GLU A 1 83 ? -8.006 5.904 1.844 1.00 91.62 83 GLU A CA 1
ATOM 667 C C . GLU A 1 83 ? -7.681 7.341 1.420 1.00 91.62 83 GLU A C 1
ATOM 669 O O . GLU A 1 83 ? -6.524 7.742 1.469 1.00 91.62 83 GLU A O 1
ATOM 674 N N . GLU A 1 84 ? -8.690 8.149 1.079 1.00 90.88 84 GLU A N 1
ATOM 675 C CA . GLU A 1 84 ? -8.509 9.577 0.785 1.00 90.88 84 GLU A CA 1
ATOM 676 C C . GLU A 1 84 ? -7.953 10.334 2.000 1.00 90.88 84 GLU A C 1
ATOM 678 O O . GLU A 1 84 ? -6.974 11.072 1.887 1.00 90.88 84 GLU A O 1
ATOM 683 N N . ALA A 1 85 ? -8.523 10.106 3.187 1.00 91.62 85 ALA A N 1
ATOM 684 C CA . ALA A 1 85 ? -8.034 10.725 4.413 1.00 91.62 85 ALA A CA 1
ATOM 685 C C . ALA A 1 85 ? -6.612 10.260 4.771 1.00 91.62 85 ALA A C 1
ATOM 687 O O . ALA A 1 85 ? -5.781 11.065 5.188 1.00 91.62 85 ALA A O 1
ATOM 688 N N . LEU A 1 86 ? -6.318 8.970 4.592 1.00 94.44 86 LEU A N 1
ATOM 689 C CA . LEU A 1 86 ? -4.989 8.412 4.811 1.00 94.44 86 LEU A CA 1
ATOM 690 C C . LEU A 1 86 ? -3.974 9.031 3.851 1.00 94.44 86 LEU A C 1
ATOM 692 O O . LEU A 1 86 ? -2.909 9.435 4.304 1.00 94.44 86 LEU A O 1
ATOM 696 N N . TYR A 1 87 ? -4.311 9.145 2.566 1.00 93.94 87 TYR A N 1
ATOM 697 C CA . TYR A 1 87 ? -3.457 9.755 1.551 1.00 93.94 87 TYR A CA 1
ATOM 698 C C . TYR A 1 87 ? -3.041 11.173 1.963 1.00 93.94 87 TYR A C 1
ATOM 700 O O . TYR A 1 87 ? -1.849 11.455 2.105 1.00 93.94 87 TYR A O 1
ATOM 708 N N . LEU A 1 88 ? -4.014 12.030 2.281 1.00 92.88 88 LEU A N 1
ATOM 709 C CA . LEU A 1 88 ? -3.746 13.402 2.721 1.00 92.88 88 LEU A CA 1
ATOM 710 C C . LEU A 1 88 ? -2.912 13.436 4.013 1.00 92.88 88 LEU A C 1
ATOM 712 O O . LEU A 1 88 ? -1.951 14.198 4.122 1.00 92.88 88 LEU A O 1
ATOM 716 N N . ALA A 1 89 ? -3.221 12.569 4.982 1.00 94.50 89 ALA A N 1
ATOM 717 C CA . ALA A 1 89 ? -2.458 12.480 6.225 1.00 94.50 89 ALA A CA 1
ATOM 718 C C . ALA A 1 89 ? -1.000 12.046 5.986 1.00 94.50 89 ALA A C 1
ATOM 720 O O . ALA A 1 89 ? -0.095 12.547 6.655 1.00 94.50 89 ALA A O 1
ATOM 721 N N . THR A 1 90 ? -0.762 11.125 5.047 1.00 94.69 90 THR A N 1
ATOM 722 C CA . THR A 1 90 ? 0.588 10.657 4.703 1.00 94.69 90 THR A CA 1
ATOM 723 C C . THR A 1 90 ? 1.423 11.727 4.016 1.00 94.69 90 THR A C 1
ATOM 725 O O . THR A 1 90 ? 2.605 11.836 4.342 1.00 94.69 90 THR A O 1
ATOM 728 N N . GLU A 1 91 ? 0.824 12.541 3.140 1.00 93.75 91 GLU A N 1
ATOM 729 C CA . GLU A 1 91 ? 1.506 13.684 2.522 1.00 93.75 91 GLU A CA 1
ATOM 730 C C . GLU A 1 91 ? 1.910 14.716 3.579 1.00 93.75 91 GLU A C 1
ATOM 732 O O . GLU A 1 91 ? 3.063 15.141 3.623 1.00 93.75 91 GLU A O 1
ATOM 737 N N . GLU A 1 92 ? 1.000 15.073 4.487 1.00 93.75 92 GLU A N 1
ATOM 738 C CA . GLU A 1 92 ? 1.284 16.067 5.527 1.00 93.75 92 GLU A CA 1
ATOM 739 C C . GLU A 1 92 ? 2.329 15.607 6.555 1.00 93.75 92 GLU A C 1
ATOM 741 O O . GLU A 1 92 ? 3.122 16.411 7.045 1.00 93.75 92 GLU A O 1
ATOM 746 N N . VAL A 1 93 ? 2.338 14.317 6.901 1.00 93.69 93 VAL A N 1
ATOM 747 C CA . VAL A 1 93 ? 3.308 13.727 7.842 1.00 93.69 93 VAL A CA 1
ATOM 748 C C . VAL A 1 93 ? 4.641 13.391 7.157 1.00 93.69 93 VAL A C 1
ATOM 750 O O . VAL A 1 93 ? 5.614 13.046 7.841 1.00 93.69 93 VAL A O 1
ATOM 753 N N . ASP A 1 94 ? 4.717 13.499 5.826 1.00 91.69 94 ASP A N 1
ATOM 754 C CA . ASP A 1 94 ? 5.841 13.031 5.009 1.00 91.69 94 ASP A CA 1
ATOM 755 C C . ASP A 1 94 ? 6.171 11.566 5.351 1.00 91.69 94 ASP A C 1
ATOM 757 O O . ASP A 1 94 ? 7.247 11.222 5.853 1.00 91.69 94 ASP A O 1
ATOM 761 N N . PHE A 1 95 ? 5.164 10.695 5.256 1.00 91.38 95 PHE A N 1
ATOM 762 C CA . PHE A 1 95 ? 5.290 9.299 5.665 1.00 91.38 95 PHE A CA 1
ATOM 763 C C . PHE A 1 95 ? 6.033 8.489 4.582 1.00 91.38 95 PHE A C 1
ATOM 765 O O . PHE A 1 95 ? 5.538 8.384 3.463 1.00 91.38 95 PHE A O 1
ATOM 772 N N . PRO A 1 96 ? 7.212 7.900 4.869 1.00 88.00 96 PRO A N 1
ATOM 773 C CA . PRO A 1 96 ? 8.107 7.419 3.814 1.00 88.00 96 PRO A CA 1
ATOM 774 C C . PRO A 1 96 ? 7.791 6.011 3.283 1.00 88.00 96 PRO A C 1
ATOM 776 O O . PRO A 1 96 ? 8.435 5.576 2.329 1.00 88.00 96 PRO A O 1
ATOM 779 N N . GLN A 1 97 ? 6.871 5.269 3.907 1.00 89.12 97 GLN A N 1
ATOM 780 C CA . GLN A 1 97 ? 6.499 3.913 3.492 1.00 89.12 97 GLN A CA 1
ATOM 781 C C . GLN A 1 97 ? 5.122 3.868 2.830 1.00 89.12 97 GLN A C 1
ATOM 783 O O . GLN A 1 97 ? 4.228 4.642 3.160 1.00 89.12 97 GLN A O 1
ATOM 788 N N . GLU A 1 98 ? 4.923 2.880 1.959 1.00 90.88 98 GLU A N 1
ATOM 789 C CA . GLU A 1 98 ? 3.593 2.546 1.453 1.00 90.88 98 GLU A CA 1
ATOM 790 C C . GLU A 1 98 ? 2.705 2.056 2.603 1.00 90.88 98 GLU A C 1
ATOM 792 O O . GLU A 1 98 ? 3.068 1.141 3.353 1.00 90.88 98 GLU A O 1
ATOM 797 N N . ILE A 1 99 ? 1.527 2.661 2.729 1.00 93.56 99 ILE A N 1
ATOM 798 C CA . ILE A 1 99 ? 0.535 2.327 3.745 1.00 93.56 99 ILE A CA 1
ATOM 799 C C . ILE A 1 99 ? -0.863 2.323 3.134 1.00 93.56 99 ILE A C 1
ATOM 801 O O . ILE A 1 99 ? -1.157 3.128 2.256 1.00 93.56 99 ILE A O 1
ATOM 805 N N . TYR A 1 100 ? -1.711 1.398 3.575 1.00 94.25 100 TYR A N 1
ATOM 806 C CA . TYR A 1 100 ? -3.098 1.281 3.121 1.00 94.25 100 TYR A CA 1
ATOM 807 C C . TYR A 1 100 ? -4.004 0.767 4.242 1.00 94.25 100 TYR A C 1
ATOM 809 O O . TYR A 1 100 ? -3.521 0.202 5.231 1.00 94.25 100 TYR A O 1
ATOM 817 N N . ILE A 1 101 ? -5.318 0.940 4.090 1.00 94.00 101 ILE A N 1
ATOM 818 C CA . ILE A 1 101 ? -6.326 0.515 5.060 1.00 94.00 101 ILE A CA 1
ATOM 819 C C . ILE A 1 101 ? -7.063 -0.724 4.558 1.00 94.00 101 ILE A C 1
ATOM 821 O O . ILE A 1 101 ? -7.385 -0.915 3.388 1.00 94.00 101 ILE A O 1
ATOM 825 N N . THR A 1 102 ? -7.372 -1.610 5.494 1.00 93.69 102 THR A N 1
ATOM 826 C CA . THR A 1 102 ? -8.335 -2.684 5.284 1.00 93.69 102 THR A CA 1
ATOM 827 C C . THR A 1 102 ? -9.252 -2.795 6.486 1.00 93.69 102 THR A C 1
ATOM 829 O O . THR A 1 102 ? -8.908 -2.378 7.589 1.00 93.69 102 THR A O 1
ATOM 832 N N . MET A 1 103 ? -10.419 -3.400 6.284 1.00 93.25 103 MET A N 1
ATOM 833 C CA . MET A 1 103 ? -11.272 -3.792 7.398 1.00 93.25 103 MET A CA 1
ATOM 834 C C . MET A 1 103 ? -10.905 -5.200 7.867 1.00 93.25 103 MET A C 1
ATOM 836 O O . MET A 1 103 ? -10.640 -6.094 7.049 1.00 93.25 103 MET A O 1
ATOM 840 N N . GLN A 1 104 ? -10.914 -5.400 9.181 1.00 91.31 104 GLN A N 1
ATOM 841 C CA . GLN A 1 104 ? -10.807 -6.723 9.777 1.00 91.31 104 GLN A CA 1
ATOM 842 C C . GLN A 1 104 ? -11.939 -7.615 9.261 1.00 91.31 104 GLN A C 1
ATOM 844 O O . GLN A 1 104 ? -13.078 -7.189 9.083 1.00 91.31 104 GLN A O 1
ATOM 849 N N . GLY A 1 105 ? -11.611 -8.872 8.988 1.00 86.81 105 GLY A N 1
ATOM 850 C CA . GLY A 1 105 ? -12.573 -9.858 8.518 1.00 86.81 105 GLY A CA 1
ATOM 851 C C . GLY A 1 105 ? -12.176 -11.256 8.964 1.00 86.81 105 GLY A C 1
ATOM 852 O O . GLY A 1 105 ? -11.060 -11.482 9.426 1.00 86.81 105 GLY A O 1
ATOM 853 N N . GLU A 1 106 ? -13.083 -12.210 8.784 1.00 84.69 106 GLU A N 1
ATOM 854 C CA . GLU A 1 106 ? -12.907 -13.596 9.246 1.00 84.69 106 GLU A CA 1
ATOM 855 C C . GLU A 1 106 ? -11.870 -14.386 8.429 1.00 84.69 106 GLU A C 1
ATOM 857 O O . GLU A 1 106 ? -11.408 -15.457 8.826 1.00 84.69 106 GLU A O 1
ATOM 862 N N . THR A 1 107 ? -11.487 -13.871 7.258 1.00 84.81 107 THR A N 1
ATOM 863 C CA . THR A 1 107 ? -10.576 -14.569 6.350 1.00 84.81 107 THR A CA 1
ATOM 864 C C . THR A 1 107 ? -9.140 -14.510 6.862 1.00 84.81 107 THR A C 1
ATOM 866 O O . THR A 1 107 ? -8.538 -13.441 6.966 1.00 84.81 107 THR A O 1
ATOM 869 N N . ASN A 1 108 ? -8.536 -15.679 7.084 1.00 85.00 108 ASN A N 1
ATOM 870 C CA . ASN A 1 108 ? -7.111 -15.780 7.380 1.00 85.00 108 ASN A CA 1
ATOM 871 C C . ASN A 1 108 ? -6.280 -15.391 6.142 1.00 85.00 108 ASN A C 1
ATOM 873 O O . ASN A 1 108 ? -6.127 -16.176 5.204 1.00 85.00 108 ASN A O 1
ATOM 877 N N . ARG A 1 109 ? -5.731 -14.171 6.156 1.00 84.25 109 ARG A N 1
ATOM 878 C CA . ARG A 1 109 ? -4.962 -13.591 5.043 1.00 84.25 109 ARG A CA 1
ATOM 879 C C . ARG A 1 109 ? -3.658 -14.336 4.750 1.00 84.25 109 ARG A C 1
ATOM 881 O O . ARG A 1 109 ? -3.304 -14.456 3.580 1.00 84.25 109 ARG A O 1
ATOM 888 N N . ASN A 1 110 ? -2.991 -14.888 5.772 1.00 83.06 110 ASN A N 1
ATOM 889 C CA . ASN A 1 110 ? -1.802 -15.730 5.579 1.00 83.06 110 ASN A CA 1
ATOM 890 C C . ASN A 1 110 ? -2.172 -16.954 4.742 1.00 83.06 110 ASN A C 1
ATOM 892 O O . ASN A 1 110 ? -1.640 -17.136 3.648 1.00 83.06 110 ASN A O 1
ATOM 896 N N . LYS A 1 111 ? -3.186 -17.703 5.189 1.00 84.56 111 LYS A N 1
ATOM 897 C CA . LYS A 1 111 ? -3.677 -18.890 4.482 1.00 84.56 111 LYS A CA 1
ATOM 898 C C . LYS A 1 111 ? -4.165 -18.559 3.072 1.00 84.56 111 LYS A C 1
ATOM 900 O O . LYS A 1 111 ? -3.825 -19.257 2.124 1.00 84.56 111 LYS A O 1
ATOM 905 N N . TYR A 1 112 ? -4.933 -17.477 2.913 1.00 85.12 112 TYR A N 1
ATOM 906 C CA . TYR A 1 112 ? -5.385 -17.032 1.594 1.00 85.12 112 TYR A CA 1
ATOM 907 C C . TYR A 1 112 ? -4.199 -16.776 0.662 1.00 85.12 112 TYR A C 1
ATOM 909 O O . TYR A 1 112 ? -4.197 -17.253 -0.469 1.00 85.12 112 TYR A O 1
ATOM 917 N N . SER A 1 113 ? -3.176 -16.065 1.140 1.00 82.06 113 SER A N 1
ATOM 918 C CA . SER A 1 113 ? -1.999 -15.785 0.327 1.00 82.06 113 SER A CA 1
ATOM 919 C C . SER A 1 113 ? -1.277 -17.076 -0.087 1.00 82.06 113 SER A C 1
ATOM 921 O O . SER A 1 113 ? -0.833 -17.199 -1.229 1.00 82.06 113 SER A O 1
ATOM 923 N N . GLU A 1 114 ? -1.166 -18.049 0.820 1.00 83.12 114 GLU A N 1
ATOM 924 C CA . GLU A 1 114 ? -0.399 -19.283 0.621 1.00 83.12 114 GLU A CA 1
ATOM 925 C C . GLU A 1 114 ? -1.115 -20.314 -0.257 1.00 83.12 114 GLU A C 1
ATOM 927 O O . GLU A 1 114 ? -0.451 -21.077 -0.966 1.00 83.12 114 GLU A O 1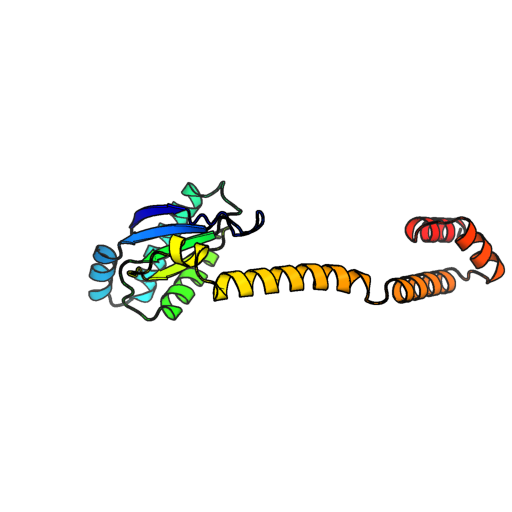
ATOM 932 N N . ASP A 1 115 ? -2.447 -20.346 -0.219 1.00 86.88 115 ASP A N 1
ATOM 933 C CA . ASP A 1 115 ? -3.240 -21.428 -0.809 1.00 86.88 115 ASP A CA 1
ATOM 934 C C . ASP A 1 115 ? -4.113 -20.984 -1.988 1.00 86.88 115 ASP A C 1
ATOM 936 O O . ASP A 1 115 ? -4.565 -21.825 -2.772 1.00 86.88 115 ASP A O 1
ATOM 940 N N . ASN A 1 116 ? -4.364 -19.682 -2.166 1.00 85.62 116 ASN A N 1
ATOM 941 C CA . ASN A 1 116 ? -5.244 -19.227 -3.236 1.00 85.62 116 ASN A CA 1
ATOM 942 C C . ASN A 1 116 ? -4.587 -19.403 -4.615 1.00 85.62 116 ASN A C 1
ATOM 944 O O . ASN A 1 116 ? -3.724 -18.634 -5.039 1.00 85.62 116 ASN A O 1
ATOM 948 N N . ARG A 1 117 ? -5.058 -20.406 -5.362 1.00 86.56 117 ARG A N 1
ATOM 949 C CA . ARG A 1 117 ? -4.539 -20.748 -6.694 1.00 86.56 117 ARG A CA 1
ATOM 950 C C . ARG A 1 117 ? -4.624 -19.594 -7.697 1.00 86.56 117 ARG A C 1
ATOM 952 O O . ARG A 1 117 ? -3.732 -19.475 -8.534 1.00 86.56 117 ARG A O 1
ATOM 959 N N . MET A 1 118 ? -5.677 -18.777 -7.643 1.00 86.12 118 MET A N 1
ATOM 960 C CA . MET A 1 118 ? -5.867 -17.663 -8.581 1.00 86.12 118 MET A CA 1
ATOM 961 C C . MET A 1 118 ? -4.857 -16.552 -8.310 1.00 86.12 118 MET A C 1
ATOM 963 O O . MET A 1 118 ?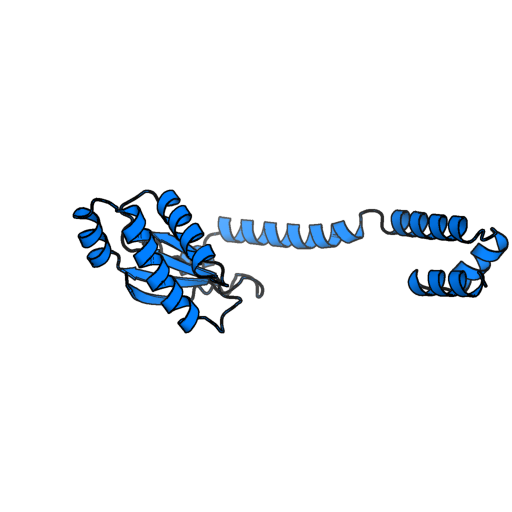 -4.202 -16.096 -9.243 1.00 86.12 118 MET A O 1
ATOM 967 N N . LEU A 1 119 ? -4.660 -16.198 -7.038 1.00 81.38 119 LEU A N 1
ATOM 968 C CA . LEU A 1 119 ? -3.632 -15.253 -6.609 1.00 81.38 119 LEU A CA 1
ATOM 969 C C . LEU A 1 119 ? -2.235 -15.741 -7.008 1.00 81.38 119 LEU A C 1
ATOM 971 O O . LEU A 1 119 ? -1.492 -15.014 -7.659 1.00 81.38 119 LEU A O 1
ATOM 975 N N . LEU A 1 120 ? -1.894 -16.992 -6.689 1.00 82.56 120 LEU A N 1
ATOM 976 C CA . LEU A 1 120 ? -0.593 -17.568 -7.041 1.00 82.56 120 LEU A CA 1
ATOM 977 C C . LEU A 1 120 ? -0.370 -17.612 -8.560 1.00 82.56 120 LEU A C 1
ATOM 979 O O . LEU A 1 120 ? 0.747 -17.396 -9.026 1.00 82.56 120 LEU A O 1
ATOM 983 N N . LYS A 1 121 ? -1.418 -17.883 -9.350 1.00 82.50 121 LYS A N 1
ATOM 984 C CA . LYS A 1 121 ? -1.344 -17.844 -10.817 1.00 82.50 121 LYS A CA 1
ATOM 985 C C . LYS A 1 121 ? -1.123 -16.418 -11.319 1.00 82.50 121 LYS A C 1
ATOM 987 O O . LYS A 1 121 ? -0.248 -16.220 -12.152 1.00 82.50 121 LYS A O 1
ATOM 992 N N . PHE A 1 122 ? -1.878 -15.450 -10.804 1.00 80.31 122 PHE A N 1
ATOM 993 C CA . PHE A 1 122 ? -1.745 -14.040 -11.166 1.00 80.31 122 PHE A CA 1
ATOM 994 C C . PHE A 1 122 ? -0.337 -13.510 -10.877 1.00 80.31 122 PHE A C 1
ATOM 996 O O . PHE A 1 122 ? 0.282 -12.903 -11.744 1.00 80.31 122 PHE A O 1
ATOM 1003 N N . ILE A 1 123 ? 0.209 -13.823 -9.702 1.00 79.25 123 ILE A N 1
ATOM 1004 C CA . ILE A 1 123 ? 1.566 -13.422 -9.314 1.00 79.25 123 ILE A CA 1
ATOM 1005 C C . ILE A 1 123 ? 2.610 -14.027 -10.260 1.00 79.25 123 ILE A C 1
ATOM 1007 O O . ILE A 1 123 ? 3.457 -13.300 -10.775 1.00 79.25 123 ILE A O 1
ATOM 1011 N N . LYS A 1 124 ? 2.491 -15.318 -10.599 1.00 79.19 124 LYS A N 1
ATOM 1012 C CA . LYS A 1 124 ? 3.353 -15.945 -11.617 1.00 79.19 124 LYS A CA 1
ATOM 1013 C C . LYS A 1 124 ? 3.234 -15.269 -12.984 1.00 79.19 124 LYS A C 1
ATOM 1015 O O . LYS A 1 124 ? 4.239 -15.107 -13.665 1.00 79.19 124 LYS A O 1
ATOM 1020 N N . THR A 1 125 ? 2.029 -14.871 -13.394 1.00 81.88 125 THR A N 1
ATOM 1021 C CA . THR A 1 125 ? 1.823 -14.134 -14.649 1.00 81.88 125 THR A CA 1
ATOM 1022 C C 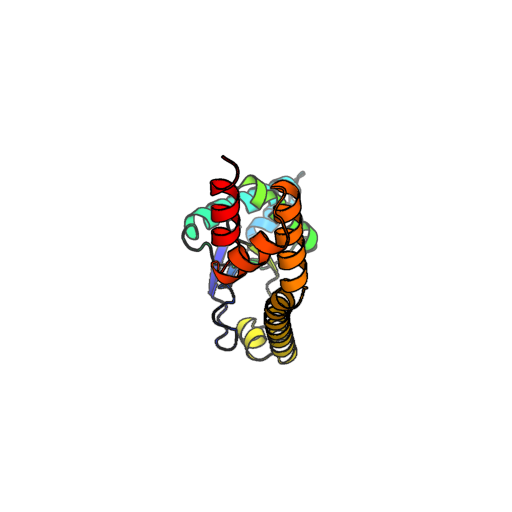. THR A 1 125 ? 2.522 -12.777 -14.622 1.00 81.88 125 THR A C 1
ATOM 1024 O O . THR A 1 125 ? 3.204 -12.445 -15.587 1.00 81.88 125 THR A O 1
ATOM 1027 N N . LEU A 1 126 ? 2.423 -12.023 -13.522 1.00 75.19 126 LEU A N 1
ATOM 1028 C CA . LEU A 1 126 ? 3.144 -10.756 -13.366 1.00 75.19 126 LEU A CA 1
ATOM 1029 C C . LEU A 1 126 ? 4.665 -10.944 -13.404 1.00 75.19 126 LEU A C 1
ATOM 1031 O O . LEU A 1 126 ? 5.370 -10.113 -13.963 1.00 75.19 126 LEU A O 1
ATOM 1035 N N . GLU A 1 127 ? 5.185 -12.030 -12.835 1.00 72.44 127 GLU A N 1
ATOM 1036 C CA . GLU A 1 127 ? 6.618 -12.340 -12.887 1.00 72.44 127 GLU A CA 1
ATOM 1037 C C . GLU A 1 127 ? 7.101 -12.682 -14.293 1.00 72.44 127 GLU A C 1
ATOM 1039 O O . GLU A 1 127 ? 8.155 -12.200 -14.703 1.00 72.44 127 GLU A O 1
ATOM 1044 N N . ILE A 1 128 ? 6.347 -13.507 -15.024 1.00 71.62 128 ILE A N 1
ATOM 1045 C CA . ILE A 1 128 ? 6.658 -13.835 -16.419 1.00 71.62 128 ILE A CA 1
ATOM 1046 C C . ILE A 1 128 ? 6.604 -12.558 -17.257 1.00 71.62 128 ILE A C 1
ATOM 1048 O O . ILE A 1 128 ? 7.557 -12.278 -17.971 1.00 71.62 128 ILE A O 1
ATOM 1052 N N . GLY A 1 129 ? 5.559 -11.742 -17.089 1.00 63.22 129 GLY A N 1
ATOM 1053 C CA . GLY A 1 129 ? 5.427 -10.453 -17.763 1.00 63.22 129 GLY A CA 1
ATOM 1054 C C . GLY A 1 129 ? 6.556 -9.476 -17.424 1.00 63.22 129 GLY A C 1
ATOM 1055 O O . GLY A 1 129 ? 7.052 -8.806 -18.316 1.00 63.22 129 GLY A O 1
ATOM 1056 N N . LYS A 1 130 ? 7.036 -9.425 -16.172 1.00 61.25 130 LYS A N 1
ATOM 1057 C CA . LYS A 1 130 ? 8.207 -8.609 -15.792 1.00 61.25 130 LYS A CA 1
ATOM 1058 C C . LYS A 1 130 ? 9.501 -9.100 -16.435 1.00 61.25 130 LYS A C 1
ATOM 1060 O O . LYS A 1 130 ? 10.304 -8.274 -16.853 1.00 61.25 130 LYS A O 1
ATOM 1065 N N . ARG A 1 131 ? 9.717 -10.418 -16.514 1.00 59.06 131 ARG A N 1
ATOM 1066 C CA . ARG A 1 131 ? 10.887 -10.983 -17.210 1.00 59.06 131 ARG A CA 1
ATOM 1067 C C . ARG A 1 131 ? 10.815 -10.703 -18.706 1.00 59.06 131 ARG A C 1
ATOM 1069 O O . ARG A 1 131 ? 11.782 -10.201 -19.252 1.00 59.06 131 ARG A O 1
ATOM 1076 N N . GLN A 1 132 ? 9.650 -10.913 -19.312 1.00 52.75 132 GLN A N 1
ATOM 1077 C CA . GLN A 1 132 ? 9.406 -10.628 -20.724 1.00 52.75 132 GLN A CA 1
ATOM 1078 C C . GLN A 1 132 ? 9.493 -9.136 -21.047 1.00 52.75 132 GLN A C 1
ATOM 1080 O O . GLN A 1 132 ? 9.996 -8.793 -22.100 1.00 52.75 132 GLN A O 1
ATOM 1085 N N . ALA A 1 133 ? 9.069 -8.236 -20.156 1.00 52.47 133 ALA A N 1
ATOM 1086 C CA . ALA A 1 133 ? 9.252 -6.797 -20.340 1.00 52.47 133 ALA A CA 1
ATOM 1087 C C . ALA A 1 133 ? 10.740 -6.411 -20.283 1.00 52.47 133 ALA A C 1
ATOM 1089 O O . ALA A 1 133 ? 11.202 -5.607 -21.085 1.00 52.47 133 ALA A O 1
ATOM 1090 N N . MET A 1 134 ? 11.505 -7.027 -19.377 1.00 49.81 134 MET A N 1
ATOM 1091 C CA . MET A 1 134 ? 12.953 -6.825 -19.270 1.00 49.81 134 MET A CA 1
ATOM 1092 C C . MET A 1 134 ? 13.720 -7.441 -20.454 1.00 49.81 134 MET A C 1
ATOM 1094 O O . MET A 1 134 ? 14.752 -6.910 -20.847 1.00 49.81 134 MET A O 1
ATOM 1098 N N . GLU A 1 135 ? 13.184 -8.505 -21.056 1.00 47.84 135 GLU A N 1
ATOM 1099 C CA . GLU A 1 135 ? 13.641 -9.071 -22.333 1.00 47.84 135 GLU A CA 1
ATOM 1100 C C . GLU A 1 135 ? 13.177 -8.228 -23.539 1.00 47.84 135 GLU A C 1
ATOM 1102 O O . GLU A 1 135 ? 13.936 -8.067 -24.481 1.00 47.84 135 GLU A O 1
ATOM 1107 N N . SER A 1 136 ? 12.003 -7.589 -23.497 1.00 46.69 136 SER A N 1
ATOM 1108 C CA . SER A 1 136 ? 11.516 -6.714 -24.579 1.00 46.69 136 SER A CA 1
ATOM 1109 C C . SER A 1 136 ? 12.247 -5.374 -24.640 1.00 46.69 136 SER A C 1
ATOM 1111 O O . SER A 1 136 ? 12.378 -4.800 -25.715 1.00 46.69 136 SER A O 1
ATOM 1113 N N . ILE A 1 137 ? 12.803 -4.908 -23.511 1.00 48.91 137 ILE A N 1
ATOM 1114 C CA . ILE A 1 137 ? 13.741 -3.778 -23.517 1.00 48.91 137 ILE A CA 1
ATOM 1115 C C . ILE A 1 137 ? 14.981 -4.147 -24.340 1.00 48.91 137 ILE A C 1
ATOM 1117 O O . ILE A 1 137 ? 15.521 -3.276 -25.000 1.00 48.91 137 ILE A O 1
ATOM 1121 N N . LEU A 1 138 ? 15.397 -5.421 -24.384 1.00 49.59 138 LEU A N 1
ATOM 1122 C CA . LEU A 1 138 ? 16.520 -5.874 -25.215 1.00 49.59 138 LEU A CA 1
ATOM 1123 C C . LEU A 1 138 ? 16.166 -6.042 -26.707 1.00 49.59 138 LEU A C 1
ATOM 1125 O O . LEU A 1 138 ? 17.088 -6.140 -27.513 1.00 49.59 138 LEU A O 1
ATOM 1129 N N . GLU A 1 139 ? 14.882 -6.051 -27.087 1.00 45.84 139 GLU A N 1
ATOM 1130 C CA . GLU A 1 139 ? 14.436 -6.272 -28.476 1.00 45.84 139 GLU A CA 1
ATOM 1131 C C . GLU A 1 139 ? 13.935 -5.011 -29.202 1.00 45.84 139 GLU A C 1
ATOM 1133 O O . GLU A 1 139 ? 13.857 -5.029 -30.431 1.00 45.84 139 GLU A O 1
ATOM 1138 N N . GLU A 1 140 ? 13.655 -3.894 -28.516 1.00 50.59 140 GLU A N 1
ATOM 1139 C CA . GLU A 1 140 ? 13.385 -2.618 -29.199 1.00 50.59 140 GLU A CA 1
ATOM 1140 C C . GLU A 1 140 ? 14.685 -1.967 -29.696 1.00 50.59 140 GLU A C 1
ATOM 1142 O O . GLU A 1 140 ? 15.255 -1.059 -29.097 1.00 50.59 140 GLU A O 1
ATOM 1147 N N . ASP A 1 141 ? 15.141 -2.488 -30.836 1.00 65.38 141 ASP A N 1
ATOM 1148 C CA . ASP A 1 141 ? 15.961 -1.843 -31.864 1.00 65.38 141 ASP A CA 1
ATOM 1149 C C . ASP A 1 141 ? 17.196 -1.077 -31.352 1.00 65.38 141 ASP A C 1
ATOM 1151 O O . ASP A 1 141 ? 17.585 -0.045 -31.902 1.00 65.38 141 ASP A O 1
ATOM 1155 N N . TYR A 1 142 ? 17.864 -1.592 -30.311 1.00 67.44 142 TYR A N 1
ATOM 1156 C CA . TYR A 1 142 ? 19.156 -1.075 -29.840 1.00 67.44 142 TYR A CA 1
ATOM 1157 C C . TYR A 1 142 ? 20.180 -0.987 -30.972 1.00 67.44 142 TYR A C 1
ATOM 1159 O O . TYR A 1 142 ? 20.980 -0.057 -31.002 1.00 67.44 142 TYR A O 1
ATOM 1167 N N . GLU A 1 143 ? 20.129 -1.920 -31.922 1.00 73.56 143 GLU A N 1
ATOM 1168 C CA . GLU A 1 143 ? 20.956 -1.894 -33.125 1.00 73.56 143 GLU A CA 1
ATOM 1169 C C . GLU A 1 143 ? 20.607 -0.699 -34.025 1.00 73.56 143 GLU A C 1
ATOM 1171 O O . GLU A 1 143 ? 21.500 0.036 -34.452 1.00 73.56 143 GLU A O 1
ATOM 1176 N N . LEU A 1 144 ? 19.318 -0.428 -34.258 1.00 77.88 144 LEU A N 1
ATOM 1177 C CA . LEU A 1 144 ? 18.881 0.745 -35.015 1.00 77.88 144 LEU A CA 1
ATOM 1178 C C . LEU A 1 144 ? 19.204 2.053 -34.286 1.00 77.88 144 LEU A C 1
ATOM 1180 O O . LEU A 1 144 ? 19.608 3.022 -34.930 1.00 77.88 144 LEU A O 1
ATOM 1184 N N . LEU A 1 145 ? 19.024 2.103 -32.965 1.00 80.38 145 LEU A N 1
ATOM 1185 C CA . LEU A 1 145 ? 19.351 3.265 -32.147 1.00 80.38 145 LEU A CA 1
ATOM 1186 C C . LEU A 1 145 ? 20.857 3.529 -32.178 1.00 80.38 145 LEU A C 1
ATOM 1188 O O . LEU A 1 145 ? 21.262 4.644 -32.486 1.00 80.38 145 LEU A O 1
ATOM 1192 N N . LEU A 1 146 ? 21.677 2.497 -31.966 1.00 84.00 146 LEU A N 1
ATOM 1193 C CA . LEU A 1 146 ? 23.132 2.572 -32.058 1.00 84.00 146 LEU A CA 1
ATOM 1194 C C . LEU A 1 146 ? 23.567 3.050 -33.445 1.00 84.00 146 LEU A C 1
ATOM 1196 O O . LEU A 1 146 ? 24.362 3.981 -33.546 1.00 84.00 146 LEU A O 1
ATOM 1200 N N . LYS A 1 147 ? 22.989 2.488 -34.513 1.00 85.12 147 LYS A N 1
ATOM 1201 C CA . LYS A 1 147 ? 23.258 2.915 -35.889 1.00 85.12 147 LYS A CA 1
ATOM 1202 C C . LYS A 1 147 ? 22.888 4.381 -36.103 1.00 85.12 147 LYS A C 1
ATOM 1204 O O . LYS A 1 147 ? 23.692 5.131 -36.641 1.00 85.12 147 LYS A O 1
ATOM 1209 N N . LYS A 1 148 ? 21.707 4.824 -35.662 1.00 84.06 148 LYS A N 1
ATOM 1210 C CA . LYS A 1 148 ? 21.283 6.232 -35.766 1.00 84.06 148 LYS A CA 1
ATOM 1211 C C . LYS A 1 148 ? 22.204 7.164 -34.984 1.00 84.06 148 LYS A C 1
ATOM 1213 O O . LYS A 1 148 ? 22.545 8.231 -35.490 1.00 84.06 148 LYS A O 1
ATOM 1218 N N . THR A 1 149 ? 22.623 6.769 -33.785 1.00 85.44 149 THR A N 1
ATOM 1219 C CA . THR A 1 149 ? 23.547 7.553 -32.963 1.00 85.44 149 THR A CA 1
ATOM 1220 C C . THR A 1 149 ? 24.918 7.656 -33.626 1.00 85.44 149 THR A C 1
ATOM 1222 O O . THR A 1 149 ? 25.422 8.765 -33.769 1.00 85.44 149 THR A O 1
ATOM 1225 N N . ILE A 1 150 ? 25.477 6.548 -34.124 1.00 89.00 150 ILE A N 1
ATOM 1226 C CA . ILE A 1 150 ? 26.747 6.537 -34.867 1.00 89.00 150 ILE A CA 1
ATOM 1227 C C . ILE A 1 150 ? 26.652 7.418 -36.120 1.00 89.00 150 ILE A C 1
ATOM 1229 O O . ILE A 1 150 ? 27.493 8.288 -36.310 1.00 89.00 150 ILE A O 1
ATOM 1233 N N . MET A 1 151 ? 25.590 7.280 -36.925 1.00 86.81 151 MET A N 1
ATOM 1234 C CA . MET A 1 151 ? 25.356 8.127 -38.108 1.00 86.81 151 MET A CA 1
ATOM 1235 C C . MET A 1 151 ? 25.259 9.615 -37.759 1.00 86.81 151 MET A C 1
ATOM 1237 O O . MET A 1 151 ? 25.770 10.455 -38.492 1.00 86.81 151 MET A O 1
ATOM 1241 N N . THR A 1 152 ? 24.640 9.953 -36.628 1.00 87.56 152 THR A N 1
ATOM 1242 C CA . THR A 1 152 ? 24.553 11.345 -36.163 1.00 87.56 152 THR A CA 1
ATOM 1243 C C . THR A 1 152 ? 25.932 11.900 -35.801 1.00 87.56 152 THR A C 1
ATOM 1245 O O . THR A 1 152 ? 26.250 13.020 -36.184 1.00 87.56 152 THR A O 1
ATOM 1248 N N . ILE A 1 153 ? 26.768 11.108 -35.122 1.00 86.62 153 ILE A N 1
ATOM 1249 C CA . ILE A 1 153 ? 28.144 11.482 -34.757 1.00 86.62 153 ILE A CA 1
ATOM 1250 C C . ILE A 1 153 ? 29.003 11.657 -36.018 1.00 86.62 153 ILE A C 1
ATOM 1252 O O . ILE A 1 153 ? 29.680 12.670 -36.152 1.00 86.62 153 ILE A O 1
ATOM 1256 N N . ILE A 1 154 ? 28.910 10.734 -36.980 1.00 87.44 154 ILE A N 1
ATOM 1257 C CA . ILE A 1 154 ? 29.594 10.832 -38.282 1.00 87.44 154 ILE A CA 1
ATOM 1258 C C . ILE A 1 154 ? 29.272 12.158 -38.969 1.00 87.44 154 ILE A C 1
ATOM 1260 O O . ILE A 1 154 ? 30.179 12.860 -39.403 1.00 87.44 154 ILE A O 1
ATOM 1264 N N . HIS A 1 155 ? 27.985 12.516 -39.035 1.00 85.50 155 HIS A N 1
ATOM 1265 C CA . HIS A 1 155 ? 27.550 13.776 -39.632 1.00 85.50 155 HIS A CA 1
ATOM 1266 C C . HIS A 1 155 ? 28.009 15.007 -38.848 1.00 85.50 155 HIS A C 1
ATOM 1268 O O . HIS A 1 155 ? 28.265 16.042 -39.450 1.00 85.50 155 HIS A O 1
ATOM 1274 N N . GLN A 1 156 ? 28.082 14.926 -37.521 1.00 87.31 156 GLN A N 1
ATOM 1275 C CA . GLN A 1 156 ? 28.480 16.051 -36.678 1.00 87.31 156 GLN A CA 1
ATOM 1276 C C . GLN A 1 156 ? 29.977 16.372 -36.789 1.00 87.31 156 GLN A C 1
ATOM 1278 O O . GLN A 1 156 ? 30.354 17.534 -36.655 1.00 87.31 156 GLN A O 1
ATOM 1283 N N . TYR A 1 157 ? 30.809 15.357 -37.022 1.00 84.81 157 TYR A N 1
ATOM 1284 C CA . TYR A 1 157 ? 32.267 15.480 -37.085 1.00 84.81 157 TYR A CA 1
ATOM 1285 C C . TYR A 1 157 ? 32.831 15.324 -38.507 1.00 84.81 157 TYR A C 1
ATOM 1287 O O . TYR A 1 157 ? 34.033 15.134 -38.667 1.00 84.81 157 TYR A O 1
ATOM 1295 N N . ASP A 1 158 ? 31.973 15.394 -39.534 1.00 87.44 158 ASP A N 1
ATOM 1296 C CA . ASP A 1 158 ? 32.332 15.266 -40.956 1.00 87.44 158 ASP A CA 1
ATOM 1297 C C . ASP A 1 158 ? 33.233 14.049 -41.265 1.00 87.44 158 ASP A C 1
ATOM 1299 O O . ASP A 1 158 ? 34.164 14.109 -42.071 1.00 87.44 158 ASP A O 1
ATOM 1303 N N . ILE A 1 159 ? 32.944 12.915 -40.621 1.00 85.69 159 ILE A N 1
ATOM 1304 C CA . ILE A 1 159 ? 33.727 11.683 -40.765 1.00 85.69 159 ILE A CA 1
ATOM 1305 C C . ILE A 1 159 ? 33.455 11.070 -42.141 1.00 85.69 159 ILE A C 1
ATOM 1307 O O . ILE A 1 159 ? 32.309 10.809 -42.515 1.00 85.69 159 ILE A O 1
ATOM 1311 N N . THR A 1 160 ? 34.519 10.812 -42.897 1.00 88.25 160 THR A N 1
ATOM 1312 C CA . THR A 1 160 ? 34.428 10.156 -44.209 1.00 88.25 160 THR A CA 1
ATOM 1313 C C . THR A 1 160 ? 34.204 8.647 -44.080 1.00 88.25 160 THR A C 1
ATOM 1315 O O . THR A 1 160 ? 34.482 8.047 -43.044 1.00 88.25 160 THR A O 1
ATOM 1318 N N . GLU A 1 161 ? 33.723 8.008 -45.148 1.00 83.62 161 GLU A N 1
ATOM 1319 C CA . GLU A 1 161 ? 33.465 6.560 -45.168 1.00 83.62 161 GLU A CA 1
ATOM 1320 C C . GLU A 1 161 ? 34.736 5.733 -44.880 1.00 83.62 161 GLU A C 1
ATOM 1322 O O . GLU A 1 161 ? 34.691 4.808 -44.070 1.00 83.62 161 GLU A O 1
ATOM 1327 N N . ASP A 1 162 ? 35.887 6.147 -45.423 1.00 84.81 162 ASP A N 1
ATOM 1328 C CA . ASP A 1 162 ? 37.184 5.495 -45.180 1.00 84.81 162 ASP A CA 1
ATOM 1329 C C . ASP A 1 162 ? 37.636 5.609 -43.706 1.00 84.81 162 ASP A C 1
ATOM 1331 O O . ASP A 1 162 ? 38.217 4.681 -43.144 1.00 84.81 162 ASP A O 1
ATOM 1335 N N . GLN A 1 163 ? 37.358 6.743 -43.049 1.00 84.62 163 GLN A N 1
ATOM 1336 C CA . GLN A 1 163 ? 37.666 6.950 -41.625 1.00 84.62 163 GLN A CA 1
ATOM 1337 C C . GLN A 1 163 ? 36.709 6.181 -40.718 1.00 84.62 163 GLN A C 1
ATOM 1339 O O . GLN A 1 163 ? 37.112 5.682 -39.668 1.00 84.62 163 GLN A O 1
ATOM 1344 N N . LEU A 1 164 ? 35.442 6.078 -41.118 1.00 86.50 164 LEU A N 1
ATOM 1345 C CA . LEU A 1 164 ? 34.437 5.342 -40.372 1.00 86.50 164 LEU A CA 1
ATOM 1346 C C . LEU A 1 164 ? 34.800 3.860 -40.253 1.00 86.50 164 LEU A C 1
ATOM 1348 O O . LEU A 1 164 ? 34.679 3.292 -39.168 1.00 86.50 164 LEU A O 1
ATOM 1352 N N . GLU A 1 165 ? 35.243 3.236 -41.346 1.00 85.00 165 GLU A N 1
ATOM 1353 C CA . GLU A 1 165 ? 35.617 1.819 -41.343 1.00 85.00 165 GLU A CA 1
ATOM 1354 C C . GLU A 1 165 ? 36.781 1.546 -40.375 1.00 85.00 165 GLU A C 1
ATOM 1356 O O . GLU A 1 165 ? 36.732 0.587 -39.602 1.00 85.00 165 GLU A O 1
ATOM 1361 N N . LEU A 1 166 ? 37.773 2.442 -40.334 1.00 85.31 166 LEU A N 1
ATOM 1362 C CA . LEU A 1 166 ? 38.886 2.383 -39.381 1.00 85.31 166 LEU A CA 1
ATOM 1363 C C . LEU A 1 166 ? 38.414 2.569 -37.928 1.00 85.31 166 LEU A C 1
ATOM 1365 O O . LEU A 1 166 ? 38.736 1.755 -37.065 1.00 85.31 166 LEU A O 1
ATOM 1369 N N . LEU A 1 167 ? 37.579 3.577 -37.660 1.00 85.19 167 LEU A N 1
ATOM 1370 C CA . LEU A 1 167 ? 37.043 3.861 -36.322 1.00 85.19 167 LEU A CA 1
ATOM 1371 C C . LEU A 1 167 ? 36.183 2.716 -35.768 1.00 85.19 167 LEU A C 1
ATOM 1373 O O . LEU A 1 167 ? 36.255 2.390 -34.582 1.00 85.19 167 LEU A O 1
ATOM 1377 N N . LEU A 1 168 ? 35.366 2.085 -36.613 1.00 86.94 168 LEU A N 1
ATOM 1378 C CA . LEU A 1 168 ? 34.557 0.930 -36.216 1.00 86.94 168 LEU A CA 1
ATOM 1379 C C . LEU A 1 168 ? 35.407 -0.325 -35.988 1.00 86.94 168 LEU A C 1
ATOM 1381 O O . LEU A 1 168 ? 35.043 -1.153 -35.156 1.00 86.94 168 LEU A O 1
ATOM 1385 N N . ALA A 1 169 ? 36.532 -0.472 -36.692 1.00 85.88 169 ALA A N 1
ATOM 1386 C CA . ALA A 1 169 ? 37.463 -1.576 -36.472 1.00 85.88 169 ALA A CA 1
ATOM 1387 C C . ALA A 1 169 ? 38.247 -1.436 -35.152 1.00 85.88 169 ALA A C 1
ATOM 1389 O O . ALA A 1 169 ? 38.589 -2.445 -34.531 1.00 85.88 169 ALA A O 1
ATOM 1390 N N . GLU A 1 170 ? 38.510 -0.203 -34.712 1.00 86.06 170 GLU A N 1
ATOM 1391 C CA . GLU A 1 170 ? 39.337 0.105 -33.536 1.00 86.06 170 GLU A CA 1
ATOM 1392 C C . GLU A 1 170 ? 38.537 0.314 -32.238 1.00 86.06 170 GLU A C 1
ATOM 1394 O O . GLU A 1 170 ? 39.111 0.305 -31.146 1.00 86.06 170 GLU A O 1
ATOM 1399 N N . THR A 1 171 ? 37.211 0.458 -32.317 1.00 87.06 171 THR A N 1
ATOM 1400 C CA . THR A 1 171 ? 36.348 0.709 -31.151 1.00 87.06 171 THR A CA 1
ATOM 1401 C C . THR A 1 171 ? 35.360 -0.432 -30.898 1.00 87.06 171 THR A C 1
ATOM 1403 O O . THR A 1 171 ? 34.829 -1.052 -31.814 1.00 87.06 171 THR A O 1
ATOM 1406 N N . HIS A 1 172 ? 35.101 -0.750 -29.625 1.00 85.62 172 HIS A N 1
ATOM 1407 C CA . HIS A 1 172 ? 34.228 -1.873 -29.236 1.00 85.62 172 HIS A CA 1
ATOM 1408 C C . HIS A 1 172 ? 32.929 -1.432 -28.560 1.00 85.62 172 HIS A C 1
ATOM 1410 O O . HIS A 1 172 ? 32.069 -2.256 -28.245 1.00 85.62 172 HIS A O 1
ATOM 1416 N N . ASN A 1 173 ? 32.788 -0.138 -28.290 1.00 85.88 173 ASN A N 1
ATOM 1417 C CA . ASN A 1 173 ? 31.582 0.445 -27.727 1.00 85.88 173 ASN A CA 1
ATOM 1418 C C . ASN A 1 173 ? 31.452 1.919 -28.125 1.00 85.88 173 ASN A C 1
ATOM 1420 O O . ASN A 1 173 ? 32.417 2.565 -28.532 1.00 85.88 173 ASN A O 1
ATOM 1424 N N . LEU A 1 174 ? 30.244 2.456 -27.955 1.00 85.38 174 LEU A N 1
ATOM 1425 C CA . LEU A 1 174 ? 29.905 3.820 -28.355 1.00 85.38 174 LEU A CA 1
ATOM 1426 C C . LEU A 1 174 ? 30.717 4.898 -27.614 1.00 85.38 174 LEU A C 1
ATOM 1428 O O . LEU A 1 174 ? 30.996 5.944 -28.188 1.00 85.38 174 LEU A O 1
ATOM 1432 N N . ALA A 1 175 ? 31.118 4.652 -26.362 1.00 86.00 175 ALA A N 1
ATOM 1433 C CA . ALA A 1 175 ? 31.908 5.614 -25.593 1.00 86.00 175 ALA A CA 1
ATOM 1434 C C . ALA A 1 175 ? 33.333 5.753 -26.152 1.00 86.00 175 ALA A C 1
ATOM 1436 O O . ALA A 1 175 ? 33.846 6.862 -26.263 1.00 86.00 175 ALA A O 1
ATOM 1437 N N . GLN A 1 176 ? 33.949 4.636 -26.553 1.00 87.88 176 GLN A N 1
ATOM 1438 C CA . GLN A 1 176 ? 35.240 4.640 -27.244 1.00 87.88 176 GLN A CA 1
ATOM 1439 C C . GLN A 1 176 ? 35.136 5.309 -28.616 1.00 87.88 176 GLN A C 1
ATOM 1441 O O . GLN A 1 176 ? 35.989 6.125 -28.952 1.00 87.88 176 GLN A O 1
ATOM 1446 N N . PHE A 1 177 ? 34.076 4.996 -29.372 1.00 88.25 177 PHE A N 1
ATOM 1447 C CA . PHE A 1 177 ? 33.820 5.597 -30.682 1.00 88.25 177 PHE A CA 1
ATOM 1448 C C . PHE A 1 177 ? 33.720 7.125 -30.585 1.00 88.25 177 PHE A C 1
ATOM 1450 O O . PHE A 1 177 ? 34.382 7.836 -31.335 1.00 88.25 177 PHE A O 1
ATOM 1457 N N . LEU A 1 178 ? 32.954 7.635 -29.613 1.00 86.50 178 LEU A N 1
ATOM 1458 C CA . LEU A 1 178 ? 32.806 9.073 -29.389 1.00 86.50 178 LEU A CA 1
ATOM 1459 C C . LEU A 1 178 ? 34.131 9.739 -28.987 1.00 86.50 178 LEU A C 1
ATOM 1461 O O . LEU A 1 178 ? 34.470 10.777 -29.545 1.00 86.50 178 LEU A O 1
ATOM 1465 N N . GLY A 1 179 ? 34.903 9.119 -28.087 1.00 84.50 179 GLY A N 1
ATOM 1466 C CA . GLY A 1 179 ? 36.202 9.653 -27.661 1.00 84.50 179 GLY A CA 1
ATOM 1467 C C . GLY A 1 179 ? 37.194 9.815 -28.818 1.00 84.50 179 GLY A C 1
ATOM 1468 O O . GLY A 1 179 ? 37.837 10.853 -28.928 1.00 84.50 179 GLY A O 1
ATOM 1469 N N . HIS A 1 180 ? 37.263 8.846 -29.738 1.00 83.06 180 HIS A N 1
ATOM 1470 C CA . HIS A 1 180 ? 38.102 8.975 -30.939 1.00 83.06 180 HIS A CA 1
ATOM 1471 C C . HIS A 1 180 ? 37.630 10.088 -31.888 1.00 83.06 180 HIS A C 1
ATOM 1473 O O . HIS A 1 180 ? 38.452 10.796 -32.468 1.00 83.06 180 HIS A O 1
ATOM 1479 N N . CYS A 1 181 ? 36.315 10.271 -32.043 1.00 82.75 181 CYS A N 1
ATOM 1480 C CA . CYS A 1 181 ? 35.770 11.339 -32.888 1.00 82.75 181 CYS A CA 1
ATOM 1481 C C . CYS A 1 181 ? 36.106 12.734 -32.330 1.00 82.75 181 CYS A C 1
ATOM 1483 O O . CYS A 1 181 ? 36.429 13.648 -33.089 1.00 82.75 181 CYS A O 1
ATOM 1485 N N . GLU A 1 182 ? 36.068 12.895 -31.004 1.00 81.12 182 GLU A N 1
ATOM 1486 C CA . GLU A 1 182 ? 36.434 14.144 -30.326 1.00 81.12 182 GLU A CA 1
ATOM 1487 C C 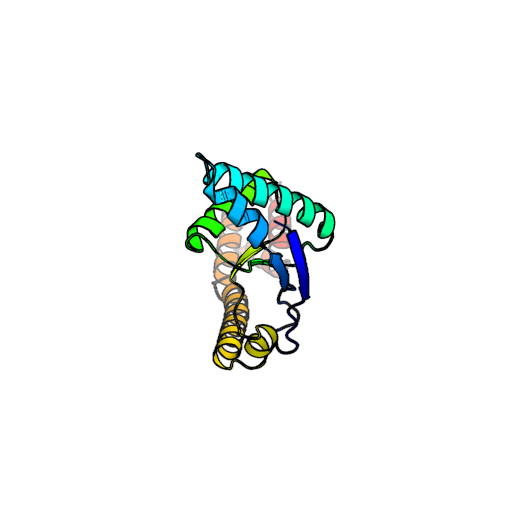. GLU A 1 182 ? 37.927 14.473 -30.486 1.00 81.12 182 GLU A C 1
ATOM 1489 O O . GLU A 1 182 ? 38.271 15.628 -30.728 1.00 81.12 182 GLU A O 1
ATOM 1494 N N . GLU A 1 183 ? 38.808 13.471 -30.432 1.00 75.25 183 GLU A N 1
ATOM 1495 C CA . GLU A 1 183 ? 40.258 13.651 -30.605 1.00 75.25 183 GLU A CA 1
ATOM 1496 C C . GLU A 1 183 ? 40.655 14.058 -32.037 1.00 75.25 183 GLU A C 1
ATOM 1498 O O . GLU A 1 183 ? 41.640 14.771 -32.226 1.00 75.25 183 GLU A O 1
ATOM 1503 N N . HIS A 1 184 ? 39.887 13.648 -33.053 1.00 61.34 184 HIS A N 1
ATOM 1504 C CA . HIS A 1 184 ? 40.122 13.993 -34.464 1.00 61.34 184 HIS A CA 1
ATOM 1505 C C . HIS A 1 184 ? 39.483 15.314 -34.918 1.00 61.34 184 HIS A C 1
ATOM 1507 O O . HIS A 1 184 ? 39.662 15.716 -36.067 1.00 61.34 184 HIS A O 1
ATOM 1513 N N . SER A 1 185 ? 38.773 16.004 -34.023 1.00 56.06 185 SER A N 1
ATOM 1514 C CA . SER A 1 185 ? 38.073 17.266 -34.311 1.00 56.06 185 SER A CA 1
ATOM 1515 C C . SER A 1 185 ? 38.815 18.518 -33.816 1.00 56.06 185 SER A C 1
ATOM 1517 O O . SER A 1 185 ? 38.250 19.615 -33.816 1.00 56.06 185 SER A O 1
ATOM 1519 N N . THR A 1 186 ? 40.077 18.353 -33.405 1.00 45.88 186 THR A N 1
ATOM 1520 C CA . THR A 1 186 ? 41.035 19.412 -33.027 1.00 45.88 186 THR A CA 1
ATOM 1521 C C . THR A 1 186 ? 42.173 19.494 -34.028 1.00 45.88 186 THR A C 1
ATOM 1523 O O . THR A 1 186 ? 42.581 20.635 -34.345 1.00 45.88 186 THR A O 1
#

Radius of gyration: 27.69 Å; chains: 1; bounding box: 62×41×66 Å